Protein AF-A0A537ZUP2-F1 (afdb_monomer)

Foldseek 3Di:
DDDDDPDDDDDQDDFDVVLLVQLCVLVVDDSVLSVVCRSLPQRDNVSSVCVVVVVDDFDLPQFPLSVVVVVVLVVCQVVLAEEEEEFEPDPLRVVLRVVVQVVSVVVRHNYDYHYDDCVPQNTAQDLVNLVVCLVVRHAEYEYFQHDQAPQVSLVSNVVSNHAYEYEHLDDHDPDGHPHHYNYCPPGRNPDSPDHSDDDDDDDDDDDDDDDDDDDPDQDDDPPPPDGDPDDDDDPDDDDDDDDDDDDDDDDDDDDDDDDDDDDDDDDDDDDDDDDDDDDDDDDD

Secondary structure (DSSP, 8-state):
-PPPPP-PPP------HHHHHHHHHHTT--HHHHHHHHHTT--SHHHHHHHHTT-----GGGSTTHHHHHHHHHHHHHHTPPEEEEE-SSHHHHHHHHHHHHHHHHTT--EEEE---TTTT-SS--HHHHHHHHHTT-SEEEEES--TT-HHHHHHHHHTT-EEEEE--SPP-SS--SS-EE-TTSSS-S-TT--SS------------------------TTT----------S---------PPPPPPP---------------------------------

Nearest PDB structures (foldseek):
  5f56-assembly1_A  TM=8.304E-01  e=3.781E-15  Deinococcus radiodurans
  6lrd-assembly1_A  TM=8.181E-01  e=4.578E-15  Deinococcus radiodurans
  5f54-assembly1_A  TM=8.108E-01  e=9.846E-15  Deinococcus radiodurans
  1ir6-assembly1_A  TM=9.376E-01  e=4.249E-13  Thermus thermophilus
  2zxp-assembly1_A  TM=8.504E-01  e=8.666E-15  Thermus thermophilus HB8

Radius of gyration: 26.74 Å; Cα contacts (8 Å, |Δi|>4): 341; chains: 1; bounding box: 74×79×60 Å

pLDDT: mean 73.81, std 29.51, range [25.03, 98.75]

Mean predicted aligned error: 15.93 Å

Sequence (284 aa):
MTASAAKRSFSLEPFSYAEARTLMRALELPEPIAVTLVRRGYRTVDEARAFLEASERHDPFAFDSMREITATIEGAIASGDAITVHGDYDCDGVSATAILVRALRELGAECDWFIPGRLEDGYGLTREGVARLAARGTRLLITVDCGITCPQEVASARAAGMDVIVTDHHEPGPELPDCPLLHPRLGAYPFAELCSWEPKPRSRTSTSSRSRLSPTSFRCEARTGRWFARGLRSPGAAGARASAPCARPPRCHSGGSTRAIWPSGWGRASTPPVGSTERTRVWS

Structure (mmCIF, N/CA/C/O backbone):
data_AF-A0A537ZUP2-F1
#
_entry.id   AF-A0A537ZUP2-F1
#
loop_
_atom_site.group_PDB
_atom_site.id
_atom_site.type_symbol
_atom_site.label_atom_id
_atom_site.label_alt_id
_atom_site.label_comp_id
_atom_site.label_asym_id
_atom_site.label_entity_id
_atom_site.label_seq_id
_atom_site.pdbx_PDB_ins_code
_atom_site.Cartn_x
_atom_site.Cartn_y
_atom_site.Cartn_z
_atom_site.occupancy
_atom_site.B_iso_or_equiv
_atom_site.auth_seq_id
_atom_site.auth_comp_id
_atom_site.auth_asym_id
_atom_site.auth_atom_id
_atom_site.pdbx_PDB_model_num
ATOM 1 N N . MET A 1 1 ? 32.915 35.520 0.672 1.00 49.12 1 MET A N 1
ATOM 2 C CA . MET A 1 1 ? 33.256 34.243 0.011 1.00 49.12 1 MET A CA 1
ATOM 3 C C . MET A 1 1 ? 32.061 33.835 -0.831 1.00 49.12 1 MET A C 1
ATOM 5 O O . MET A 1 1 ? 31.019 33.526 -0.273 1.00 49.12 1 MET A O 1
ATOM 9 N N . THR A 1 2 ? 32.152 33.967 -2.151 1.00 53.38 2 THR A N 1
ATOM 10 C CA . THR A 1 2 ? 31.072 33.611 -3.079 1.00 53.38 2 THR A CA 1
ATOM 11 C C . THR A 1 2 ? 31.094 32.104 -3.316 1.00 53.38 2 THR A C 1
ATOM 13 O O . THR A 1 2 ? 32.104 31.554 -3.751 1.00 53.38 2 THR A O 1
ATOM 16 N N . ALA A 1 3 ? 29.994 31.422 -2.995 1.00 55.91 3 ALA A N 1
ATOM 17 C CA . ALA A 1 3 ? 29.822 30.015 -3.329 1.00 55.91 3 ALA A CA 1
ATOM 18 C C . ALA A 1 3 ? 29.867 29.858 -4.858 1.00 55.91 3 ALA A C 1
ATOM 20 O O . ALA A 1 3 ? 29.061 30.453 -5.574 1.00 55.91 3 ALA A O 1
ATOM 21 N N . SER A 1 4 ? 30.838 29.092 -5.358 1.00 67.56 4 SER A N 1
ATOM 22 C CA . SER A 1 4 ? 30.914 28.714 -6.770 1.00 67.56 4 SER A CA 1
ATOM 23 C C . SER A 1 4 ? 29.667 27.902 -7.121 1.00 67.56 4 SER A C 1
ATOM 25 O O . SER A 1 4 ? 29.401 26.875 -6.496 1.00 67.56 4 SER A O 1
ATOM 27 N N . ALA A 1 5 ? 28.873 28.378 -8.082 1.00 69.31 5 ALA A N 1
ATOM 28 C CA . ALA A 1 5 ? 27.693 27.662 -8.546 1.00 69.31 5 ALA A CA 1
ATOM 29 C C . ALA A 1 5 ? 28.119 26.287 -9.085 1.00 69.31 5 ALA A C 1
ATOM 31 O O . ALA A 1 5 ? 28.949 26.203 -9.992 1.00 69.31 5 ALA A O 1
ATOM 32 N N . ALA A 1 6 ? 27.566 25.210 -8.519 1.00 71.75 6 ALA A N 1
ATOM 33 C CA . ALA A 1 6 ? 27.862 23.851 -8.953 1.00 71.75 6 ALA A CA 1
ATOM 34 C C . ALA A 1 6 ? 27.647 23.728 -10.471 1.00 71.75 6 ALA A C 1
ATOM 36 O O . ALA A 1 6 ? 26.555 23.980 -10.991 1.00 71.75 6 ALA A O 1
ATOM 37 N N . LYS A 1 7 ? 28.714 23.376 -11.193 1.00 79.00 7 LYS A N 1
ATOM 38 C CA . LYS A 1 7 ? 28.696 23.237 -12.649 1.00 79.00 7 LYS A CA 1
ATOM 39 C C . LYS A 1 7 ? 27.780 22.063 -12.992 1.00 79.00 7 LYS A C 1
ATOM 41 O O . LYS A 1 7 ? 28.102 20.921 -12.679 1.00 79.00 7 LYS A O 1
ATOM 46 N N . ARG A 1 8 ? 26.627 22.338 -13.607 1.00 81.62 8 A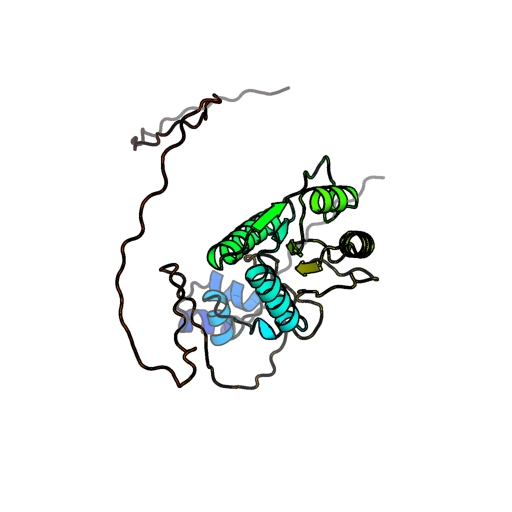RG A N 1
ATOM 47 C CA . ARG A 1 8 ? 25.723 21.285 -14.090 1.00 81.62 8 ARG A CA 1
ATOM 48 C C . ARG A 1 8 ? 26.467 20.471 -15.149 1.00 81.62 8 ARG A C 1
ATOM 50 O O . ARG A 1 8 ? 26.853 21.020 -16.179 1.00 81.62 8 ARG A O 1
ATOM 57 N N . SER A 1 9 ? 26.704 19.194 -14.878 1.00 84.94 9 SER A N 1
ATOM 58 C CA . SER A 1 9 ? 27.254 18.249 -15.845 1.00 84.94 9 SER A CA 1
ATOM 59 C C . SER A 1 9 ? 26.115 17.476 -16.503 1.00 84.94 9 SER A C 1
ATOM 61 O O . SER A 1 9 ? 25.151 17.081 -15.850 1.00 84.94 9 SER A O 1
ATOM 63 N N . PHE A 1 10 ? 26.220 17.279 -17.814 1.00 87.69 10 PHE A N 1
ATOM 64 C CA . PHE A 1 10 ? 25.347 16.379 -18.555 1.00 87.69 10 PHE A CA 1
ATOM 65 C C . PHE A 1 10 ? 26.119 15.087 -18.793 1.00 87.69 10 PHE A C 1
ATOM 67 O O . PHE A 1 10 ? 27.184 15.111 -19.408 1.00 87.69 10 PHE A O 1
ATOM 74 N N . SER A 1 11 ? 25.596 13.972 -18.294 1.00 87.00 11 SER A N 1
ATOM 75 C CA . SER A 1 11 ? 26.118 12.638 -18.569 1.00 87.00 11 SER A CA 1
ATOM 76 C C . SER A 1 11 ? 25.055 11.806 -19.275 1.00 87.00 11 SER A C 1
ATOM 78 O O . SER A 1 11 ? 23.855 11.943 -19.035 1.00 87.00 11 SER A O 1
ATOM 80 N N . LEU A 1 12 ? 25.513 10.954 -20.184 1.00 84.50 12 LEU A N 1
ATOM 81 C CA . LEU A 1 12 ? 24.684 9.997 -20.894 1.00 84.50 12 LEU A CA 1
ATOM 82 C C . LEU A 1 12 ? 25.343 8.633 -20.759 1.00 84.50 12 LEU A C 1
ATOM 84 O O . LEU A 1 12 ? 26.468 8.452 -21.216 1.00 84.50 12 LEU A O 1
ATOM 88 N N . GLU A 1 13 ? 24.624 7.676 -20.180 1.00 84.12 13 GLU A N 1
ATOM 89 C CA . GLU A 1 13 ? 25.098 6.294 -20.104 1.00 84.12 13 GLU A CA 1
ATOM 90 C C . GLU A 1 13 ? 25.332 5.739 -21.520 1.00 84.12 13 GLU A C 1
ATOM 92 O O . GLU A 1 13 ? 24.460 5.904 -22.388 1.00 84.12 13 GLU A O 1
ATOM 97 N N . PRO A 1 14 ? 26.489 5.123 -21.808 1.00 90.12 14 PRO A N 1
ATOM 98 C CA . PRO A 1 14 ? 26.707 4.428 -23.069 1.00 90.12 14 PRO A CA 1
ATOM 99 C C . PRO A 1 14 ? 25.676 3.310 -23.275 1.00 90.12 14 PRO A C 1
ATOM 101 O O . PRO A 1 14 ? 25.192 2.703 -22.322 1.00 90.12 14 PRO A O 1
ATOM 104 N N . PHE A 1 15 ? 25.337 3.019 -24.530 1.00 92.44 15 PHE A N 1
ATOM 105 C CA . PHE A 1 15 ? 24.395 1.955 -24.879 1.00 92.44 15 PHE A CA 1
ATOM 106 C C . PHE A 1 15 ? 24.798 1.289 -26.198 1.00 92.44 15 PHE A C 1
ATOM 108 O O . PHE A 1 15 ? 25.486 1.899 -27.019 1.00 92.44 15 PHE A O 1
ATOM 115 N N . SER A 1 16 ? 24.354 0.051 -26.426 1.00 95.00 16 SER A N 1
ATOM 116 C CA . SER A 1 16 ? 24.560 -0.627 -27.705 1.00 95.00 16 SER A CA 1
ATOM 117 C C . SER A 1 16 ? 23.475 -0.230 -28.701 1.00 95.00 16 SER A C 1
ATOM 119 O O . SER A 1 16 ? 22.288 -0.501 -28.508 1.00 95.00 16 SER A O 1
ATOM 121 N N . TYR A 1 17 ? 23.877 0.367 -29.822 1.00 95.94 17 TYR A N 1
ATOM 122 C CA . TYR A 1 17 ? 22.933 0.660 -30.901 1.00 95.94 17 TYR A CA 1
ATOM 123 C C . TYR A 1 17 ? 22.379 -0.619 -31.554 1.00 95.94 17 TYR A C 1
ATOM 125 O O . TYR A 1 17 ? 21.262 -0.616 -32.064 1.00 95.94 17 TYR A O 1
ATOM 133 N N . ALA A 1 18 ? 23.115 -1.737 -31.497 1.00 97.44 18 ALA A N 1
ATOM 134 C CA . ALA A 1 18 ? 22.634 -3.027 -31.991 1.00 97.44 18 ALA A CA 1
ATOM 135 C C . ALA A 1 18 ? 21.459 -3.567 -31.152 1.00 97.44 18 ALA A C 1
ATOM 137 O O . ALA A 1 18 ? 20.485 -4.075 -31.714 1.00 97.44 18 ALA A O 1
ATOM 138 N N . GLU A 1 19 ? 21.507 -3.394 -29.826 1.00 97.31 19 GLU A N 1
ATOM 139 C CA . GLU A 1 19 ? 20.387 -3.715 -28.927 1.00 97.31 19 GLU A CA 1
ATOM 140 C C . GLU A 1 19 ? 19.173 -2.840 -29.270 1.00 97.31 19 GLU A C 1
ATOM 142 O O . GLU A 1 19 ? 18.087 -3.358 -29.527 1.00 97.31 19 GLU A O 1
ATOM 147 N N . ALA A 1 20 ? 19.368 -1.522 -29.409 1.00 97.44 20 ALA A N 1
ATOM 148 C CA . ALA A 1 20 ? 18.287 -0.595 -29.757 1.00 97.44 20 ALA A CA 1
ATOM 149 C C . ALA A 1 20 ? 17.642 -0.944 -31.110 1.00 97.44 20 ALA A C 1
ATOM 151 O O . ALA A 1 20 ? 16.420 -1.023 -31.219 1.00 97.44 20 ALA A O 1
ATOM 152 N N . ARG A 1 21 ? 18.452 -1.249 -32.131 1.00 98.19 21 ARG A N 1
ATOM 153 C CA . ARG A 1 21 ? 17.990 -1.703 -33.453 1.00 98.19 21 ARG A CA 1
ATOM 154 C C . ARG A 1 21 ? 17.177 -2.994 -33.396 1.00 98.19 21 ARG A C 1
ATOM 156 O O . ARG A 1 21 ? 16.250 -3.151 -34.192 1.00 98.19 21 ARG A O 1
ATOM 163 N N . THR A 1 22 ? 17.524 -3.903 -32.487 1.00 98.25 22 THR A N 1
ATOM 164 C CA . THR A 1 22 ? 16.770 -5.143 -32.260 1.00 98.25 22 THR A CA 1
ATOM 165 C C . THR A 1 22 ? 15.386 -4.824 -31.703 1.00 98.25 22 THR A C 1
ATOM 167 O O . THR A 1 22 ? 14.391 -5.288 -32.260 1.00 98.25 22 THR A O 1
ATOM 170 N N . LEU A 1 23 ? 15.304 -3.954 -30.689 1.00 98.31 23 LEU A N 1
ATOM 171 C CA . LEU A 1 23 ? 14.024 -3.517 -30.120 1.00 98.31 23 LEU A CA 1
ATOM 172 C C . LEU A 1 23 ? 13.156 -2.769 -31.141 1.00 98.31 23 LEU A C 1
ATOM 174 O O . LEU A 1 23 ? 11.974 -3.074 -31.260 1.00 98.31 23 LEU A O 1
ATOM 178 N N . MET A 1 24 ? 13.734 -1.842 -31.916 1.00 98.25 24 MET A N 1
ATOM 179 C CA . MET A 1 24 ? 13.010 -1.085 -32.951 1.00 98.25 24 MET A CA 1
ATOM 180 C C . MET A 1 24 ? 12.286 -2.006 -33.933 1.00 98.25 24 MET A C 1
ATOM 182 O O . MET A 1 24 ? 11.126 -1.775 -34.252 1.00 98.25 24 MET A O 1
ATOM 186 N N . ARG A 1 25 ? 12.969 -3.052 -34.417 1.00 97.81 25 ARG A N 1
ATOM 187 C CA . ARG A 1 25 ? 12.401 -3.984 -35.400 1.00 97.81 25 ARG A CA 1
ATOM 188 C C . ARG A 1 25 ? 11.389 -4.938 -34.779 1.00 97.81 25 ARG A C 1
ATOM 190 O O . ARG A 1 25 ? 10.349 -5.167 -35.375 1.00 97.81 25 ARG A O 1
ATOM 197 N N . ALA A 1 26 ? 11.702 -5.506 -33.616 1.00 98.00 26 ALA A N 1
ATOM 198 C CA . ALA A 1 26 ? 10.869 -6.537 -33.000 1.00 98.00 26 ALA A CA 1
ATOM 199 C C . ALA A 1 26 ? 9.597 -5.983 -32.337 1.00 98.00 26 ALA A C 1
ATOM 201 O O . ALA A 1 26 ? 8.607 -6.704 -32.219 1.00 98.00 26 ALA A O 1
ATOM 202 N N . LEU A 1 27 ? 9.637 -4.731 -31.874 1.00 97.44 27 LEU A N 1
ATOM 203 C CA . LEU A 1 27 ? 8.540 -4.066 -31.163 1.00 97.44 27 LEU A CA 1
ATOM 204 C C . LEU A 1 27 ? 7.937 -2.893 -31.954 1.00 97.44 27 LEU A C 1
ATOM 206 O O . LEU A 1 27 ? 7.096 -2.181 -31.417 1.00 97.44 27 LEU A O 1
ATOM 210 N N . GLU A 1 28 ? 8.383 -2.675 -33.197 1.00 97.94 28 GLU A N 1
ATOM 211 C CA . GLU A 1 28 ? 7.933 -1.582 -34.079 1.00 97.94 28 GLU A CA 1
ATOM 212 C C . GLU A 1 28 ? 8.036 -0.190 -33.421 1.00 97.94 28 GLU A C 1
ATOM 214 O O . GLU A 1 28 ? 7.193 0.690 -33.597 1.00 97.94 28 GLU A O 1
ATOM 219 N N . LEU A 1 29 ? 9.098 0.016 -32.634 1.00 97.31 29 LEU A N 1
ATOM 220 C CA . LEU A 1 29 ? 9.301 1.235 -31.853 1.00 97.31 29 LEU A CA 1
ATOM 221 C C . LEU A 1 29 ? 10.100 2.290 -32.631 1.00 97.31 29 LEU A C 1
ATOM 223 O O . LEU A 1 29 ? 11.109 1.958 -33.263 1.00 97.31 29 LEU A O 1
ATOM 227 N N . PRO A 1 30 ? 9.751 3.584 -32.497 1.00 98.12 30 PRO A N 1
ATOM 228 C CA . PRO A 1 30 ? 10.620 4.673 -32.927 1.00 98.12 30 PRO A CA 1
ATOM 229 C C . PRO A 1 30 ? 11.986 4.617 -32.229 1.00 98.12 30 PRO A C 1
ATOM 231 O O . PRO A 1 30 ? 12.075 4.293 -31.040 1.00 98.12 30 PRO A O 1
ATOM 234 N N . GLU A 1 31 ? 13.048 5.006 -32.941 1.00 97.25 31 GLU A N 1
ATOM 235 C CA . GLU A 1 31 ? 14.428 4.979 -32.429 1.00 97.25 31 GLU A CA 1
ATOM 236 C C . GLU A 1 31 ? 14.596 5.635 -31.043 1.00 97.25 31 GLU A C 1
ATOM 238 O O . GLU A 1 31 ? 15.196 4.999 -30.172 1.00 97.25 31 GLU A O 1
ATOM 243 N N . PRO A 1 32 ? 14.027 6.829 -30.755 1.00 96.94 32 PRO A N 1
ATOM 244 C CA . PRO A 1 32 ? 14.198 7.454 -29.442 1.00 96.94 32 PRO A CA 1
ATOM 245 C C . PRO A 1 32 ? 13.655 6.605 -28.284 1.00 96.94 32 PRO A C 1
ATOM 247 O O . PRO A 1 32 ? 14.224 6.609 -27.190 1.00 96.94 32 PRO A O 1
ATOM 250 N N . ILE A 1 33 ? 12.575 5.851 -28.519 1.00 97.06 33 ILE A N 1
ATOM 251 C CA . ILE A 1 33 ? 11.967 4.970 -27.515 1.00 97.06 33 ILE A CA 1
ATOM 252 C C . ILE A 1 33 ? 12.858 3.753 -27.272 1.00 97.06 33 ILE A C 1
ATOM 254 O O . ILE A 1 33 ? 13.185 3.463 -26.123 1.00 97.06 33 ILE A O 1
ATOM 258 N N . ALA A 1 34 ? 13.326 3.092 -28.333 1.00 97.50 34 ALA A N 1
ATOM 259 C CA . ALA A 1 34 ? 14.221 1.943 -28.211 1.00 97.50 34 ALA A CA 1
ATOM 260 C C . ALA A 1 34 ? 15.548 2.308 -27.524 1.00 97.50 34 ALA A C 1
ATOM 262 O O . ALA A 1 34 ? 15.982 1.610 -26.609 1.00 97.50 34 ALA A O 1
ATOM 263 N N . VAL A 1 35 ? 16.160 3.439 -27.896 1.00 96.69 35 VAL A N 1
ATOM 264 C CA . VAL A 1 35 ? 17.375 3.951 -27.238 1.00 96.69 35 VAL A CA 1
ATOM 265 C C . VAL A 1 35 ? 17.125 4.229 -25.753 1.00 96.69 35 VAL A C 1
ATOM 267 O O . VAL A 1 35 ? 17.958 3.888 -24.912 1.00 96.69 35 VAL A O 1
ATOM 270 N N . THR A 1 36 ? 15.975 4.818 -25.413 1.00 95.56 36 THR A N 1
ATOM 271 C CA . THR A 1 36 ? 15.606 5.092 -24.016 1.00 95.56 36 THR A CA 1
ATOM 272 C C . THR A 1 36 ? 15.436 3.798 -23.220 1.00 95.56 36 THR A C 1
ATOM 274 O O . THR A 1 36 ? 15.920 3.722 -22.095 1.00 95.56 36 THR A O 1
ATOM 277 N N . LEU A 1 37 ? 14.809 2.767 -23.790 1.00 95.62 37 LEU A N 1
ATOM 278 C CA . LEU A 1 37 ? 14.618 1.473 -23.125 1.00 95.62 37 LEU A CA 1
ATOM 279 C C . LEU A 1 37 ? 15.951 0.776 -22.827 1.00 95.62 37 LEU A C 1
ATOM 281 O O . LEU A 1 37 ? 16.188 0.405 -21.677 1.00 95.62 37 LEU A O 1
ATOM 285 N N . VAL A 1 38 ? 16.860 0.706 -23.806 1.00 96.25 38 VAL A N 1
ATOM 286 C CA . VAL A 1 38 ? 18.198 0.116 -23.609 1.00 96.25 38 VAL A CA 1
ATOM 287 C C . VAL A 1 38 ? 18.980 0.875 -22.537 1.00 96.25 38 VAL A C 1
ATOM 289 O O . VAL A 1 38 ? 19.572 0.264 -21.648 1.00 96.25 38 VAL A O 1
ATOM 292 N N . ARG A 1 39 ? 18.937 2.215 -22.560 1.00 94.81 39 ARG A N 1
ATOM 293 C CA . ARG A 1 39 ? 19.581 3.064 -21.540 1.00 94.81 39 ARG A CA 1
ATOM 294 C C . ARG A 1 39 ? 18.997 2.868 -20.140 1.00 94.81 39 ARG A C 1
ATOM 296 O O . ARG A 1 39 ? 19.706 3.074 -19.162 1.00 94.81 39 ARG A O 1
ATOM 303 N N . ARG A 1 40 ? 17.725 2.475 -20.033 1.00 92.38 40 ARG A N 1
ATOM 304 C CA . ARG A 1 40 ? 17.061 2.147 -18.760 1.00 92.38 40 ARG A CA 1
ATOM 305 C C . ARG A 1 40 ? 17.289 0.700 -18.314 1.00 92.38 40 ARG A C 1
ATOM 307 O O . ARG A 1 40 ? 16.832 0.336 -17.237 1.00 92.38 40 ARG A O 1
ATOM 314 N N . GLY A 1 41 ? 18.018 -0.095 -19.101 1.00 93.06 41 GLY A N 1
ATOM 315 C CA . GLY A 1 41 ? 18.391 -1.471 -18.775 1.00 93.06 41 GLY A CA 1
ATOM 316 C C . GLY A 1 41 ? 17.521 -2.549 -19.423 1.00 93.06 41 GLY A C 1
ATOM 317 O O . GLY A 1 41 ? 17.838 -3.721 -19.261 1.00 93.06 41 GLY A O 1
ATOM 318 N N . TYR A 1 42 ? 16.488 -2.186 -20.191 1.00 95.12 42 TYR A N 1
ATOM 319 C CA . TYR A 1 42 ? 15.661 -3.138 -20.941 1.00 95.12 42 TYR A CA 1
ATOM 320 C C . TYR A 1 42 ? 16.361 -3.475 -22.259 1.00 95.12 42 TYR A C 1
ATOM 322 O O . TYR A 1 42 ? 16.177 -2.785 -23.265 1.00 95.12 42 TYR A O 1
ATOM 330 N N . ARG A 1 43 ? 17.245 -4.477 -22.235 1.00 94.69 43 ARG A N 1
ATOM 331 C CA . ARG A 1 43 ? 18.163 -4.773 -23.352 1.00 94.69 43 ARG A CA 1
ATOM 332 C C . ARG A 1 43 ? 17.647 -5.865 -24.279 1.00 94.69 43 ARG A C 1
ATOM 334 O O . ARG A 1 43 ? 18.117 -5.977 -25.409 1.00 94.69 43 ARG A O 1
ATOM 341 N N . THR A 1 44 ? 16.668 -6.643 -23.831 1.00 96.38 44 THR A N 1
ATOM 342 C CA . THR A 1 44 ? 16.042 -7.705 -24.625 1.00 96.38 44 THR A CA 1
ATOM 343 C C . THR A 1 44 ? 14.616 -7.347 -25.042 1.00 96.38 44 THR A C 1
ATOM 345 O O . THR A 1 44 ? 13.952 -6.514 -24.424 1.00 96.38 44 THR A O 1
ATOM 348 N N . VAL A 1 45 ? 14.132 -7.994 -26.109 1.00 97.00 45 VAL A N 1
ATOM 349 C CA . VAL A 1 45 ? 12.757 -7.818 -26.610 1.00 97.00 45 VAL A CA 1
ATOM 350 C C . VAL A 1 45 ? 11.734 -8.183 -25.534 1.00 97.00 45 VAL A C 1
ATOM 352 O O . VAL A 1 45 ? 10.763 -7.453 -25.361 1.00 97.00 45 VAL A O 1
ATOM 355 N N . ASP A 1 46 ? 11.973 -9.267 -24.793 1.00 95.44 46 ASP A N 1
ATOM 356 C CA . ASP A 1 46 ? 11.061 -9.752 -23.755 1.00 95.44 46 ASP A CA 1
ATOM 357 C C . ASP A 1 46 ? 10.988 -8.792 -22.561 1.00 95.44 46 ASP A C 1
ATOM 359 O O . ASP A 1 46 ? 9.892 -8.463 -22.113 1.00 95.44 46 ASP A O 1
ATOM 363 N N . GLU A 1 47 ? 12.130 -8.290 -22.078 1.00 94.25 47 GLU A N 1
ATOM 364 C CA . GLU A 1 47 ? 12.175 -7.298 -20.992 1.00 94.25 47 GLU A CA 1
ATOM 365 C C . GLU A 1 47 ? 11.477 -5.993 -21.390 1.00 94.25 47 GLU A C 1
ATOM 367 O O . GLU A 1 47 ? 10.662 -5.461 -20.637 1.00 94.25 47 GLU A O 1
ATOM 372 N N . ALA A 1 48 ? 11.777 -5.480 -22.587 1.00 95.56 48 ALA A N 1
ATOM 373 C CA . ALA A 1 48 ? 11.182 -4.248 -23.091 1.00 95.56 48 ALA A CA 1
ATOM 374 C C . ALA A 1 48 ? 9.671 -4.395 -23.312 1.00 95.56 48 ALA A C 1
ATOM 376 O O . ALA A 1 48 ? 8.910 -3.495 -22.955 1.00 95.56 48 ALA A O 1
ATOM 377 N N . ARG A 1 49 ? 9.226 -5.532 -23.859 1.00 95.81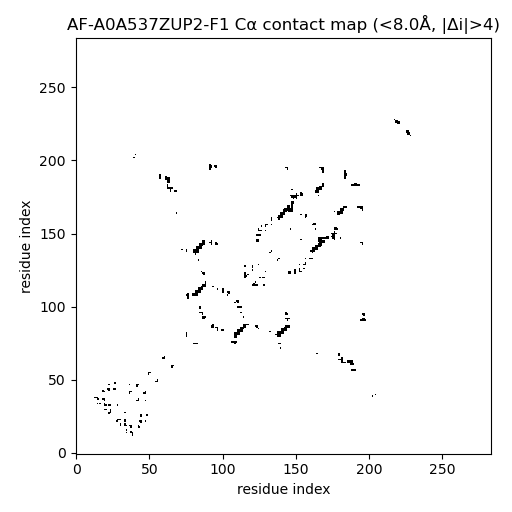 49 ARG A N 1
ATOM 378 C CA . ARG A 1 49 ? 7.804 -5.840 -24.035 1.00 95.81 49 ARG A CA 1
ATOM 379 C C . ARG A 1 49 ? 7.083 -5.898 -22.693 1.00 95.81 49 ARG A C 1
ATOM 381 O O . ARG A 1 49 ? 6.083 -5.210 -22.531 1.00 95.81 49 ARG A O 1
ATOM 388 N N . ALA A 1 50 ? 7.613 -6.657 -21.735 1.00 92.06 50 ALA A N 1
ATOM 389 C CA . ALA A 1 50 ? 7.002 -6.807 -20.417 1.00 92.06 50 ALA A CA 1
ATOM 390 C C . ALA A 1 50 ? 6.854 -5.461 -19.689 1.00 92.06 50 ALA A C 1
ATOM 392 O O . ALA A 1 50 ? 5.817 -5.198 -19.081 1.00 92.06 50 ALA A O 1
ATOM 393 N N . PHE A 1 51 ? 7.861 -4.586 -19.803 1.00 93.19 51 PHE A N 1
ATOM 394 C CA . PHE A 1 51 ? 7.807 -3.232 -19.253 1.00 93.19 51 PHE A CA 1
ATOM 395 C C . PHE A 1 51 ? 6.740 -2.362 -19.928 1.00 93.19 51 PHE A C 1
ATOM 397 O O . PHE A 1 51 ? 5.943 -1.725 -19.243 1.00 93.19 51 PHE A O 1
ATOM 404 N N . LEU A 1 52 ? 6.706 -2.332 -21.264 1.00 94.06 52 LEU A N 1
ATOM 405 C CA . LEU A 1 52 ? 5.744 -1.518 -22.017 1.00 94.06 52 LEU A CA 1
ATOM 406 C C . LEU A 1 52 ? 4.297 -1.977 -21.810 1.00 94.06 52 LEU A C 1
ATOM 408 O O . LEU A 1 52 ? 3.390 -1.150 -21.773 1.00 94.06 52 LEU A O 1
ATOM 412 N N . GLU A 1 53 ? 4.085 -3.284 -21.676 1.00 93.69 53 GLU A N 1
ATOM 413 C CA . GLU A 1 53 ? 2.772 -3.881 -21.424 1.00 93.69 53 GLU A CA 1
ATOM 414 C C . GLU A 1 53 ? 2.367 -3.823 -19.941 1.00 93.69 53 GLU A C 1
ATOM 416 O O . GLU A 1 53 ? 1.232 -4.175 -19.621 1.00 93.69 53 GLU A O 1
ATOM 421 N N . ALA A 1 54 ? 3.270 -3.392 -19.046 1.00 89.56 54 ALA A N 1
ATOM 422 C CA . ALA A 1 54 ? 3.103 -3.457 -17.592 1.00 89.56 54 ALA A CA 1
ATOM 423 C C . ALA A 1 54 ? 2.585 -4.839 -17.143 1.00 89.56 54 ALA A C 1
ATOM 425 O O . ALA A 1 54 ? 1.637 -4.965 -16.369 1.00 89.56 54 ALA A O 1
ATOM 426 N N . SER A 1 55 ? 3.166 -5.903 -17.707 1.00 85.94 55 SER A N 1
ATOM 427 C CA . SER A 1 55 ? 2.650 -7.267 -17.555 1.00 85.94 55 SER A CA 1
ATOM 428 C C . SER A 1 55 ? 3.160 -7.982 -16.302 1.00 85.94 55 SER A C 1
ATOM 430 O O . SER A 1 55 ? 2.813 -9.145 -16.084 1.00 85.94 55 SER A O 1
ATOM 432 N N . GLU A 1 56 ? 4.030 -7.336 -15.527 1.00 84.38 56 GLU A N 1
ATOM 433 C CA . GLU A 1 56 ? 4.577 -7.878 -14.289 1.00 84.38 56 GLU A CA 1
ATOM 434 C C . GLU A 1 56 ? 3.461 -8.103 -13.265 1.00 84.38 56 GLU A C 1
ATOM 436 O O . GLU A 1 56 ? 2.546 -7.297 -13.107 1.00 84.38 56 GLU A O 1
ATOM 441 N N . ARG A 1 57 ? 3.489 -9.273 -12.628 1.00 85.62 57 ARG A N 1
ATOM 442 C CA . ARG A 1 57 ? 2.503 -9.687 -11.635 1.00 85.62 57 ARG A CA 1
ATOM 443 C C . ARG A 1 57 ? 3.210 -10.479 -10.563 1.00 85.62 57 ARG A C 1
ATOM 445 O O . ARG A 1 57 ? 4.003 -11.372 -10.869 1.00 85.62 57 ARG A O 1
ATOM 452 N N . HIS A 1 58 ? 2.846 -10.202 -9.327 1.00 89.31 58 HIS A N 1
ATOM 453 C CA . HIS A 1 58 ? 3.341 -10.922 -8.170 1.00 89.31 58 HIS A CA 1
ATOM 454 C C . HIS A 1 58 ? 2.175 -11.586 -7.458 1.00 89.31 58 HIS A C 1
ATOM 456 O O . HIS A 1 58 ? 1.043 -11.102 -7.515 1.00 89.31 58 HIS A O 1
ATOM 462 N N . ASP A 1 59 ? 2.447 -12.727 -6.837 1.00 91.12 59 ASP A N 1
ATOM 463 C CA . ASP A 1 59 ? 1.473 -13.376 -5.973 1.00 91.12 59 ASP A CA 1
ATOM 464 C C . ASP A 1 59 ? 1.278 -12.507 -4.719 1.00 91.12 59 ASP A C 1
ATOM 466 O O . ASP A 1 59 ? 2.256 -12.278 -4.004 1.00 91.12 59 ASP A O 1
ATOM 470 N N . PRO A 1 60 ? 0.059 -12.022 -4.414 1.00 90.06 60 PRO A N 1
ATOM 471 C CA . PRO A 1 60 ? -0.195 -11.291 -3.175 1.00 90.06 60 PRO A CA 1
ATOM 472 C C . PRO A 1 60 ? 0.134 -12.118 -1.924 1.00 90.06 60 PRO A C 1
ATOM 474 O O . PRO A 1 60 ? 0.468 -11.560 -0.887 1.00 90.06 60 PRO A O 1
ATOM 477 N N . PHE A 1 61 ? 0.101 -13.452 -2.002 1.00 93.25 61 PHE A N 1
ATOM 478 C CA . PHE A 1 61 ? 0.490 -14.321 -0.888 1.00 93.25 61 PHE A CA 1
ATOM 479 C C . PHE A 1 61 ? 2.008 -14.483 -0.724 1.00 93.25 61 PHE A C 1
ATOM 481 O O . PHE A 1 61 ? 2.437 -15.225 0.156 1.00 93.25 61 PHE A O 1
ATOM 488 N N . ALA A 1 62 ? 2.818 -13.791 -1.534 1.00 93.19 62 ALA A N 1
ATOM 489 C CA . ALA A 1 62 ? 4.257 -13.675 -1.307 1.00 93.19 62 ALA A CA 1
ATOM 490 C C . ALA A 1 62 ? 4.609 -12.701 -0.166 1.00 93.19 62 ALA A C 1
ATOM 492 O O . ALA A 1 62 ? 5.761 -12.669 0.255 1.00 93.19 62 ALA A O 1
ATOM 493 N N . PHE A 1 63 ? 3.648 -11.915 0.335 1.00 93.19 63 PHE A N 1
ATOM 494 C CA . PHE A 1 63 ? 3.805 -11.190 1.595 1.00 93.19 63 PHE A CA 1
ATOM 495 C C . PHE A 1 63 ? 3.618 -12.138 2.785 1.00 93.19 63 PHE A C 1
ATOM 497 O O . PHE A 1 63 ? 2.606 -12.840 2.860 1.00 93.19 63 PHE A O 1
ATOM 504 N N . ASP A 1 64 ? 4.544 -12.089 3.743 1.00 89.69 64 ASP A N 1
ATOM 505 C CA . ASP A 1 64 ? 4.591 -13.006 4.891 1.00 89.69 64 ASP A CA 1
ATOM 506 C C . ASP A 1 64 ? 3.273 -13.019 5.690 1.00 89.69 64 ASP A C 1
ATOM 508 O O . ASP A 1 64 ? 2.722 -14.085 5.976 1.00 89.69 64 ASP A O 1
ATOM 512 N N . SER A 1 65 ? 2.710 -11.839 5.971 1.00 94.75 65 SER A N 1
ATOM 513 C CA . SER A 1 65 ? 1.497 -11.690 6.792 1.00 94.75 65 SER A CA 1
ATOM 514 C C . SER A 1 65 ? 0.185 -11.782 6.003 1.00 94.75 65 SER A C 1
ATOM 516 O O . SER A 1 65 ? -0.883 -11.643 6.596 1.00 94.75 65 SER A O 1
ATOM 518 N N . MET A 1 66 ? 0.208 -11.999 4.678 1.00 95.56 66 MET A N 1
ATOM 519 C CA . MET A 1 66 ? -1.008 -11.881 3.851 1.00 95.56 66 MET A CA 1
ATOM 520 C C . MET A 1 66 ? -2.130 -12.807 4.327 1.00 95.56 66 MET A C 1
ATOM 522 O O . MET A 1 66 ? -3.284 -12.397 4.399 1.00 95.56 66 MET A O 1
ATOM 526 N N . ARG A 1 67 ? -1.797 -14.056 4.682 1.00 95.94 67 ARG A N 1
ATOM 527 C CA . ARG A 1 67 ? -2.795 -15.043 5.131 1.00 95.94 67 ARG A CA 1
ATOM 528 C C . ARG A 1 67 ? -3.449 -14.638 6.448 1.00 95.94 67 ARG A C 1
ATOM 530 O O . ARG A 1 67 ? -4.667 -14.739 6.573 1.00 95.94 67 ARG A O 1
ATOM 537 N N . GLU A 1 68 ? -2.645 -14.178 7.401 1.00 97.31 68 GLU A N 1
ATOM 538 C CA . GLU A 1 68 ? -3.120 -13.693 8.697 1.00 97.31 68 GLU A CA 1
ATOM 539 C C . GLU A 1 68 ? -4.023 -12.469 8.517 1.00 97.31 68 GLU A C 1
ATOM 541 O O . GLU A 1 68 ? -5.153 -12.470 8.993 1.00 97.31 68 GLU A O 1
ATOM 546 N N . ILE A 1 69 ? -3.583 -11.488 7.724 1.00 97.81 69 ILE A N 1
ATOM 547 C CA . ILE A 1 69 ? -4.349 -10.278 7.394 1.00 97.81 69 ILE A CA 1
ATOM 548 C C . ILE A 1 69 ? -5.707 -10.626 6.781 1.00 97.81 69 ILE A C 1
ATOM 550 O O . ILE A 1 69 ? -6.732 -10.107 7.225 1.00 97.81 69 ILE A O 1
ATOM 554 N N . THR A 1 70 ? -5.739 -11.525 5.791 1.00 97.44 70 THR A N 1
ATOM 555 C CA . THR A 1 70 ? -7.004 -11.937 5.165 1.00 97.44 70 THR A CA 1
ATOM 556 C C . THR A 1 70 ? -7.947 -12.600 6.165 1.00 97.44 70 THR A C 1
ATOM 558 O O . THR A 1 70 ? -9.130 -12.274 6.172 1.00 97.44 70 THR A O 1
ATOM 561 N N . ALA A 1 71 ? -7.432 -13.456 7.053 1.00 97.88 71 ALA A N 1
ATOM 562 C CA . ALA A 1 71 ? -8.245 -14.122 8.066 1.00 97.88 71 ALA A CA 1
ATOM 563 C C . ALA A 1 71 ? -8.810 -13.130 9.099 1.00 97.88 71 ALA A C 1
ATOM 565 O O . ALA A 1 71 ? -9.980 -13.231 9.465 1.00 97.88 71 ALA A O 1
ATOM 566 N N . THR A 1 72 ? -8.016 -12.143 9.527 1.00 98.31 72 THR A N 1
ATOM 567 C CA . THR A 1 72 ? -8.461 -11.081 10.445 1.00 98.31 72 THR A CA 1
ATOM 568 C C . THR A 1 72 ? -9.575 -10.238 9.828 1.00 98.31 72 THR A C 1
ATOM 570 O O . THR A 1 72 ? -10.595 -9.991 10.471 1.00 98.31 72 THR A O 1
ATOM 573 N N . ILE A 1 73 ? -9.429 -9.843 8.559 1.00 98.31 73 ILE A N 1
ATOM 574 C CA . ILE A 1 73 ? -10.455 -9.072 7.844 1.00 98.31 73 ILE A CA 1
ATOM 575 C C . ILE A 1 73 ? -11.738 -9.897 7.676 1.00 98.31 73 ILE A C 1
ATOM 577 O O . ILE A 1 73 ? -12.826 -9.398 7.956 1.00 98.31 73 ILE A O 1
ATOM 581 N N . GLU A 1 74 ? -11.632 -11.160 7.255 1.00 98.06 74 GLU A N 1
ATOM 582 C CA . GLU A 1 74 ? -12.788 -12.056 7.119 1.00 98.06 74 GLU A CA 1
ATOM 583 C C . GLU A 1 74 ? -13.521 -12.251 8.456 1.00 98.06 74 GLU A C 1
ATOM 585 O O . GLU A 1 74 ? -14.753 -12.215 8.494 1.00 98.06 74 GLU A O 1
ATOM 590 N N . GLY A 1 75 ? -12.776 -12.396 9.556 1.00 98.25 75 GLY A N 1
ATOM 591 C CA . GLY A 1 75 ? -13.326 -12.499 10.908 1.00 98.25 75 GLY A CA 1
ATOM 592 C C . GLY A 1 75 ? -14.080 -11.242 11.351 1.00 98.25 75 GLY A C 1
ATOM 593 O O . GLY A 1 75 ? -15.197 -11.355 11.866 1.00 98.25 75 GLY A O 1
ATOM 594 N N . ALA A 1 76 ? -13.520 -10.056 11.098 1.00 98.19 76 ALA A N 1
ATOM 595 C CA . ALA A 1 76 ? -14.168 -8.780 11.407 1.00 98.19 76 ALA A CA 1
ATOM 596 C C . ALA A 1 76 ? -15.466 -8.592 10.602 1.00 98.19 76 ALA A C 1
ATOM 598 O O . ALA A 1 76 ? -16.499 -8.219 11.161 1.00 98.19 76 ALA A O 1
ATOM 599 N N . ILE A 1 77 ? -15.451 -8.938 9.307 1.00 98.25 77 ILE A N 1
ATOM 600 C CA . ILE A 1 77 ? -16.646 -8.900 8.450 1.00 98.25 77 ILE A CA 1
ATOM 601 C C . ILE A 1 77 ? -17.721 -9.856 8.976 1.00 98.25 77 ILE A C 1
ATOM 603 O O . ILE A 1 77 ? -18.880 -9.467 9.111 1.00 98.25 77 ILE A O 1
ATOM 607 N N . ALA A 1 78 ? -17.352 -11.098 9.300 1.00 98.12 78 ALA A N 1
ATOM 608 C CA . ALA A 1 78 ? -18.293 -12.098 9.799 1.00 98.12 78 ALA A CA 1
ATOM 609 C C . ALA A 1 78 ? -18.918 -11.711 11.152 1.00 98.12 78 ALA A C 1
ATOM 611 O O . ALA A 1 78 ? -20.072 -12.053 11.413 1.00 98.12 78 ALA A O 1
ATOM 612 N N . SER A 1 79 ? -18.169 -10.993 11.991 1.00 97.62 79 SER A N 1
ATOM 613 C CA . SER A 1 79 ? -18.608 -10.555 13.323 1.00 97.62 79 SER A CA 1
ATOM 614 C C . SER A 1 79 ? -19.399 -9.242 13.301 1.00 97.62 79 SER A C 1
ATOM 616 O O . SER A 1 79 ? -20.016 -8.888 14.304 1.00 97.62 79 SER A O 1
ATOM 618 N N . GLY A 1 80 ? -19.425 -8.535 12.164 1.00 97.38 80 GLY A N 1
ATOM 619 C CA . GLY A 1 80 ? -20.036 -7.208 12.054 1.00 97.38 80 GLY A CA 1
ATOM 620 C C . GLY A 1 80 ? -19.251 -6.125 12.798 1.00 97.38 80 GLY A C 1
ATOM 621 O O . GLY A 1 80 ? -19.834 -5.127 13.222 1.00 97.38 80 GLY A O 1
ATOM 622 N N . ASP A 1 81 ? -17.949 -6.335 12.991 1.00 98.06 81 ASP A N 1
ATOM 623 C CA . ASP A 1 81 ? -17.080 -5.384 13.671 1.00 98.06 81 ASP A CA 1
ATOM 624 C C . ASP A 1 81 ? -16.857 -4.133 12.813 1.00 98.06 81 ASP A C 1
ATOM 626 O O . ASP A 1 81 ? -16.693 -4.211 11.594 1.00 98.06 81 ASP A O 1
ATOM 630 N N . ALA A 1 82 ? -16.818 -2.966 13.461 1.00 98.25 82 ALA A N 1
ATOM 631 C CA . ALA A 1 82 ? -16.535 -1.707 12.784 1.00 98.25 82 ALA A CA 1
ATOM 632 C C . ALA A 1 82 ? -15.064 -1.659 12.337 1.00 98.25 82 ALA A C 1
ATOM 634 O O . ALA A 1 82 ? -14.149 -1.701 13.169 1.00 98.25 82 ALA A O 1
ATOM 635 N N . ILE A 1 83 ? -14.844 -1.545 11.026 1.00 98.75 83 ILE A N 1
ATOM 636 C CA . ILE A 1 83 ? -13.517 -1.448 10.413 1.00 98.75 83 ILE A CA 1
ATOM 637 C C . ILE A 1 83 ? -13.245 0.003 10.014 1.00 98.75 83 ILE A C 1
ATOM 639 O O . ILE A 1 83 ? -14.012 0.586 9.249 1.00 98.75 83 ILE A O 1
ATOM 643 N N . THR A 1 84 ? -12.115 0.567 10.431 1.00 98.75 84 THR A N 1
ATOM 644 C CA . THR A 1 84 ? -11.679 1.889 9.959 1.00 98.75 84 THR A CA 1
ATOM 645 C C . THR A 1 84 ? -10.396 1.773 9.159 1.00 98.75 84 THR A C 1
ATOM 647 O O . THR A 1 84 ? -9.395 1.242 9.642 1.00 98.75 84 THR A O 1
ATOM 650 N N . VAL A 1 85 ? -10.413 2.317 7.940 1.00 98.62 85 VAL A N 1
ATOM 651 C CA . VAL A 1 85 ? -9.200 2.489 7.133 1.00 98.62 85 VAL A CA 1
ATOM 652 C C . VAL A 1 85 ? -8.586 3.856 7.425 1.00 98.62 85 VAL A C 1
ATOM 654 O O . VAL A 1 85 ? -9.205 4.885 7.149 1.00 98.62 85 VAL A O 1
ATOM 657 N N . HIS A 1 86 ? -7.378 3.872 7.983 1.00 97.75 86 HIS A N 1
ATOM 658 C CA . HIS A 1 86 ? -6.615 5.086 8.279 1.00 97.75 86 HIS A CA 1
ATOM 659 C C . HIS A 1 86 ? -5.558 5.312 7.198 1.00 97.75 86 HIS A C 1
ATOM 661 O O . HIS A 1 86 ? -4.585 4.566 7.131 1.00 97.75 86 HIS A O 1
ATOM 667 N N . GLY A 1 87 ? -5.753 6.313 6.346 1.00 96.06 87 GLY A N 1
ATOM 668 C CA . GLY A 1 87 ? -4.837 6.621 5.247 1.00 96.06 87 GLY A CA 1
ATOM 669 C C . GLY A 1 87 ? -4.031 7.888 5.443 1.00 96.06 87 GLY A C 1
ATOM 670 O O . GLY A 1 87 ? -4.399 8.736 6.254 1.00 96.06 87 GLY A O 1
ATOM 671 N N . ASP A 1 88 ? -2.974 8.046 4.649 1.00 92.88 88 ASP A N 1
ATOM 672 C CA . ASP A 1 88 ? -2.282 9.329 4.522 1.00 92.88 88 ASP A CA 1
ATOM 673 C C . ASP A 1 88 ? -3.064 10.341 3.658 1.00 92.88 88 ASP A C 1
ATOM 675 O O . ASP A 1 88 ? -3.985 9.999 2.909 1.00 92.88 88 ASP A O 1
ATOM 679 N N . TYR A 1 89 ? -2.718 11.622 3.794 1.00 91.06 89 TYR A N 1
ATOM 680 C CA . TYR A 1 89 ? -3.388 12.738 3.124 1.00 91.06 89 TYR A CA 1
ATOM 681 C C . TYR A 1 89 ? -2.949 12.958 1.671 1.00 91.06 89 TYR A C 1
ATOM 683 O O . TYR A 1 89 ? -3.523 13.816 0.989 1.00 91.06 89 TYR A O 1
ATOM 691 N N . ASP A 1 90 ? -1.900 12.281 1.204 1.00 91.75 90 ASP A N 1
ATOM 692 C CA . ASP A 1 90 ? -1.388 12.468 -0.146 1.00 91.75 90 ASP A CA 1
ATOM 693 C C . ASP A 1 90 ? -2.151 11.632 -1.198 1.00 91.75 90 ASP A C 1
ATOM 695 O O . ASP A 1 90 ? -3.187 11.021 -0.933 1.00 91.75 90 ASP A O 1
ATOM 699 N N . CYS A 1 91 ? -1.701 11.680 -2.453 1.00 93.62 91 CYS A N 1
ATOM 700 C CA . CYS A 1 91 ? -2.390 10.981 -3.537 1.00 93.62 91 CYS A CA 1
ATOM 701 C C . CYS A 1 91 ? -2.363 9.452 -3.378 1.00 93.62 91 CYS A C 1
ATOM 703 O O . CYS A 1 91 ? -3.308 8.797 -3.825 1.00 93.62 91 CYS A O 1
ATOM 705 N N . ASP A 1 92 ? -1.296 8.899 -2.805 1.00 93.00 92 ASP A N 1
ATOM 706 C CA . ASP A 1 92 ? -1.131 7.468 -2.569 1.00 93.00 92 ASP A CA 1
ATOM 707 C C . ASP A 1 92 ? -2.087 7.031 -1.447 1.00 93.00 92 ASP A C 1
ATOM 709 O O . ASP A 1 92 ? -3.039 6.281 -1.700 1.00 93.00 92 ASP A O 1
ATOM 713 N N . GLY A 1 93 ? -1.969 7.644 -0.265 1.00 94.44 93 GLY A N 1
ATOM 714 C CA . GLY A 1 93 ? -2.818 7.361 0.895 1.00 94.44 93 GLY A CA 1
ATOM 715 C C . GLY A 1 93 ? -4.320 7.532 0.647 1.00 94.44 93 GLY A C 1
ATOM 716 O O . GLY A 1 93 ? -5.116 6.644 0.984 1.00 94.44 93 GLY A O 1
ATOM 717 N N . VAL A 1 94 ? -4.741 8.615 -0.016 1.00 95.69 94 VAL A N 1
ATOM 718 C CA . VAL A 1 94 ? -6.164 8.854 -0.328 1.00 95.69 94 VAL A CA 1
ATOM 719 C C . VAL A 1 94 ? -6.703 7.810 -1.310 1.00 95.69 94 VAL A C 1
ATOM 721 O O . VAL A 1 94 ? -7.830 7.324 -1.152 1.00 95.69 94 VAL A O 1
ATOM 724 N N . SER A 1 95 ? -5.916 7.442 -2.323 1.00 97.00 95 SER A N 1
ATOM 725 C CA . SER A 1 95 ? -6.340 6.471 -3.338 1.00 97.00 95 SER A CA 1
ATOM 726 C C . SER A 1 95 ? -6.397 5.053 -2.772 1.00 97.00 95 SER A C 1
ATOM 728 O O . SER A 1 95 ? -7.394 4.354 -2.988 1.00 97.00 95 SER A O 1
ATOM 730 N N . ALA A 1 96 ? -5.386 4.654 -1.993 1.00 96.62 96 ALA A N 1
ATOM 731 C CA . ALA A 1 96 ? -5.349 3.381 -1.280 1.00 96.62 96 ALA A CA 1
ATOM 732 C C . ALA A 1 96 ? -6.546 3.249 -0.327 1.00 96.62 96 ALA A C 1
ATOM 734 O O . ALA A 1 96 ? -7.270 2.249 -0.369 1.00 96.62 96 ALA A O 1
ATOM 735 N N . THR A 1 97 ? -6.834 4.305 0.444 1.00 98.12 97 THR A N 1
ATOM 736 C CA . THR A 1 97 ? -8.002 4.367 1.337 1.00 98.12 97 THR A CA 1
ATOM 737 C C . THR A 1 97 ? -9.293 4.149 0.564 1.00 98.12 97 THR A C 1
ATOM 739 O O . THR A 1 97 ? -10.100 3.290 0.917 1.00 98.12 97 THR A O 1
ATOM 742 N N . ALA A 1 98 ? -9.496 4.894 -0.526 1.00 98.12 98 ALA A N 1
ATOM 743 C CA . ALA A 1 98 ? -10.713 4.796 -1.320 1.00 98.12 98 ALA A CA 1
ATOM 744 C C . ALA A 1 98 ? -10.912 3.393 -1.913 1.00 98.12 98 ALA A C 1
ATOM 746 O O . ALA A 1 98 ? -12.040 2.897 -1.950 1.00 98.12 98 ALA A O 1
ATOM 747 N N . ILE A 1 99 ? -9.840 2.744 -2.373 1.00 97.94 99 ILE A N 1
ATOM 748 C CA . ILE A 1 99 ? -9.900 1.384 -2.919 1.00 97.94 99 ILE A CA 1
ATOM 749 C C . ILE A 1 99 ? -10.239 0.376 -1.831 1.00 97.94 99 ILE A C 1
ATOM 751 O O . ILE A 1 99 ? -11.172 -0.408 -2.017 1.00 97.94 99 ILE A O 1
ATOM 755 N N . LEU A 1 100 ? -9.531 0.412 -0.702 1.00 98.25 100 LEU A N 1
ATOM 756 C CA . LEU A 1 100 ? -9.722 -0.562 0.365 1.00 98.25 100 LEU A CA 1
ATOM 757 C C . LEU A 1 100 ? -11.113 -0.437 0.993 1.00 98.25 100 LEU A C 1
ATOM 759 O O . LEU A 1 100 ? -11.821 -1.433 1.111 1.00 98.25 100 LEU A O 1
ATOM 763 N N . VAL A 1 101 ? -11.562 0.785 1.292 1.00 98.62 101 VAL A N 1
ATOM 764 C CA . VAL A 1 101 ? -12.914 1.042 1.817 1.00 98.62 101 VAL A CA 1
ATOM 765 C C . VAL A 1 101 ? -13.981 0.521 0.858 1.00 98.62 101 VAL A C 1
ATOM 767 O O . VAL A 1 101 ? -14.958 -0.096 1.284 1.00 98.62 101 VAL A O 1
ATOM 770 N N . ARG A 1 102 ? -13.820 0.754 -0.451 1.00 98.44 102 ARG A N 1
ATOM 771 C CA . ARG A 1 102 ? -14.766 0.246 -1.452 1.00 98.44 102 ARG A CA 1
ATOM 772 C C . ARG A 1 102 ? -14.776 -1.277 -1.497 1.00 98.44 102 ARG A C 1
ATOM 774 O O . ARG A 1 102 ? -15.859 -1.850 -1.488 1.00 98.44 102 ARG A O 1
ATOM 781 N N . ALA A 1 103 ? -13.607 -1.913 -1.509 1.00 98.19 103 ALA A N 1
ATOM 782 C CA . ALA A 1 103 ? -13.495 -3.367 -1.529 1.00 98.19 103 ALA A CA 1
ATOM 783 C C . ALA A 1 103 ? -14.129 -4.001 -0.280 1.00 98.19 103 ALA A C 1
ATOM 785 O O . ALA A 1 103 ? -14.947 -4.907 -0.405 1.00 98.19 103 ALA A O 1
ATOM 786 N N . LEU A 1 104 ? -13.829 -3.481 0.913 1.00 98.44 104 LEU A N 1
ATOM 787 C CA . LEU A 1 104 ? -14.394 -3.972 2.173 1.00 98.44 104 LEU A CA 1
ATOM 788 C C . LEU A 1 104 ? -15.921 -3.831 2.206 1.00 98.44 104 LEU A C 1
ATOM 790 O O . LEU A 1 104 ? -16.624 -4.778 2.554 1.00 98.44 104 LEU A O 1
ATOM 794 N N . ARG A 1 105 ? -16.460 -2.686 1.773 1.00 98.38 105 ARG A N 1
ATOM 795 C CA . ARG A 1 105 ? -17.916 -2.479 1.687 1.00 98.38 105 ARG A CA 1
ATOM 796 C C . ARG A 1 105 ? -18.581 -3.388 0.654 1.00 98.38 105 ARG A C 1
ATOM 798 O O . ARG A 1 105 ? -19.673 -3.887 0.906 1.00 98.38 105 ARG A O 1
ATOM 805 N N . GLU A 1 106 ? -17.941 -3.631 -0.490 1.00 98.31 106 GLU A N 1
ATOM 806 C CA . GLU A 1 106 ? -18.424 -4.598 -1.491 1.00 98.31 106 GLU A CA 1
ATOM 807 C C . GLU A 1 106 ? -18.460 -6.035 -0.938 1.00 98.31 106 GLU A C 1
ATOM 809 O O . GLU A 1 106 ? -19.312 -6.823 -1.350 1.00 98.31 106 GLU A O 1
ATOM 814 N N . LEU A 1 107 ? -17.594 -6.355 0.029 1.00 97.62 107 LEU A N 1
ATOM 815 C CA . LEU A 1 107 ? -17.580 -7.624 0.764 1.00 97.62 107 LEU A CA 1
ATOM 816 C C . LEU A 1 107 ? -18.566 -7.670 1.948 1.00 97.62 107 LEU A C 1
ATOM 818 O O . LEU A 1 107 ? -18.689 -8.712 2.587 1.00 97.62 107 LEU A O 1
ATOM 822 N N . GLY A 1 108 ? -19.298 -6.584 2.219 1.00 97.69 108 GLY A N 1
ATOM 823 C CA . GLY A 1 108 ? -20.306 -6.512 3.282 1.00 97.69 108 GLY A CA 1
ATOM 824 C C . GLY A 1 108 ? -19.796 -5.998 4.631 1.00 97.69 108 GLY A C 1
ATOM 825 O O . GLY A 1 108 ? -20.505 -6.140 5.622 1.00 97.69 108 GLY A O 1
ATOM 826 N N . ALA A 1 109 ? -18.599 -5.407 4.686 1.00 98.19 109 ALA A N 1
ATOM 827 C CA . ALA A 1 109 ? -18.060 -4.827 5.913 1.00 98.19 109 ALA A CA 1
ATOM 828 C C . ALA A 1 109 ? -18.774 -3.525 6.325 1.00 98.19 109 ALA A C 1
ATOM 830 O O . ALA A 1 109 ? -18.998 -2.639 5.490 1.00 98.19 109 ALA A O 1
ATOM 831 N N . GLU A 1 110 ? -18.989 -3.349 7.630 1.00 97.38 110 GLU A N 1
ATOM 832 C CA . GLU A 1 110 ? -19.255 -2.046 8.251 1.00 97.38 110 GLU A CA 1
ATOM 833 C C . GLU A 1 110 ? -17.937 -1.264 8.325 1.00 97.38 110 GLU A C 1
ATOM 835 O O . GLU A 1 110 ? -17.168 -1.383 9.278 1.00 97.38 110 GLU A O 1
ATOM 840 N N . CYS A 1 111 ? -17.631 -0.515 7.262 1.00 98.38 111 CYS A N 1
ATOM 841 C CA . CYS A 1 111 ? -16.334 0.138 7.103 1.00 98.38 111 CYS A CA 1
ATOM 842 C C . CYS A 1 111 ? -16.444 1.653 6.894 1.00 98.38 111 CYS A C 1
ATOM 844 O O . CYS A 1 111 ? -17.165 2.116 5.999 1.00 98.38 111 CYS A O 1
ATOM 846 N N . ASP A 1 112 ? -15.689 2.427 7.672 1.00 97.94 112 ASP A N 1
ATOM 847 C CA . ASP A 1 112 ? -15.461 3.860 7.483 1.00 97.94 112 ASP A CA 1
ATOM 848 C C . ASP A 1 112 ? -13.972 4.172 7.230 1.00 97.94 112 ASP A C 1
ATOM 850 O O . ASP A 1 112 ? -13.161 3.284 6.951 1.00 97.94 112 ASP A O 1
ATOM 854 N N . TRP A 1 113 ? -13.624 5.458 7.217 1.00 98.06 113 TRP A N 1
ATOM 855 C CA . TRP A 1 113 ? -12.268 5.912 6.933 1.00 98.06 113 TRP A CA 1
ATOM 856 C C . TRP A 1 113 ? -11.859 7.086 7.816 1.00 98.06 113 TRP A C 1
ATOM 858 O O . TRP A 1 113 ? -12.688 7.840 8.341 1.00 98.06 113 TRP A O 1
ATOM 868 N N . PHE A 1 114 ? -10.550 7.265 7.928 1.00 96.25 114 PHE A N 1
ATOM 869 C CA . PHE A 1 114 ? -9.921 8.399 8.574 1.00 96.25 114 PHE A CA 1
ATOM 870 C C . PHE A 1 114 ? -8.717 8.854 7.747 1.00 96.25 114 PHE A C 1
ATOM 872 O O . PHE A 1 114 ? -7.855 8.052 7.411 1.00 96.25 114 PHE A O 1
ATOM 879 N N . ILE A 1 115 ? -8.670 10.144 7.417 1.00 93.44 115 ILE A N 1
ATOM 880 C CA . ILE A 1 115 ? -7.512 10.787 6.789 1.00 93.44 115 ILE A CA 1
ATOM 881 C C . ILE A 1 115 ? -7.158 11.990 7.676 1.00 93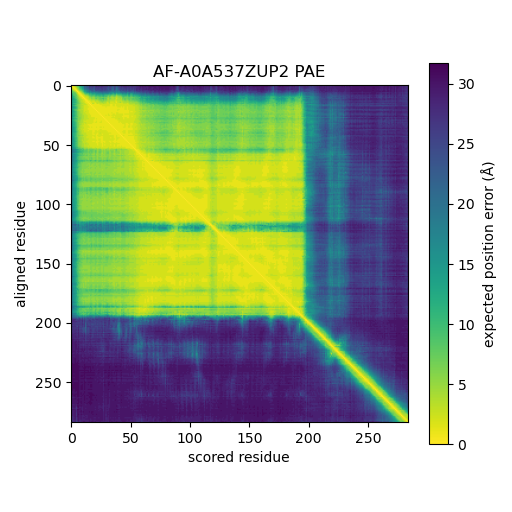.44 115 ILE A C 1
ATOM 883 O O . ILE A 1 115 ? -8.044 12.823 7.907 1.00 93.44 115 ILE A O 1
ATOM 887 N N . PRO A 1 116 ? -5.929 12.074 8.215 1.00 86.81 116 PRO A N 1
ATOM 888 C CA . PRO A 1 116 ? -5.522 13.150 9.109 1.00 86.81 116 PRO A CA 1
ATOM 889 C C . PRO A 1 116 ? -5.385 14.487 8.369 1.00 86.81 116 PRO A C 1
ATOM 891 O O . PRO A 1 116 ? -5.038 14.541 7.186 1.00 86.81 116 PRO A O 1
ATOM 894 N N . GLY A 1 117 ? -5.628 15.590 9.079 1.00 82.06 117 GLY A N 1
ATOM 895 C CA . GLY A 1 117 ? -5.281 16.927 8.604 1.00 82.06 117 GLY A CA 1
ATOM 896 C C . GLY A 1 117 ? -3.773 17.153 8.703 1.00 82.06 117 GLY A C 1
ATOM 897 O O . GLY A 1 117 ? -3.202 17.076 9.786 1.00 82.06 117 GLY A O 1
ATOM 898 N N . ARG A 1 118 ? -3.099 17.452 7.585 1.00 77.81 118 ARG A N 1
ATOM 899 C CA . ARG A 1 118 ? -1.629 17.597 7.555 1.00 77.81 118 ARG A CA 1
ATOM 900 C C . ARG A 1 118 ? -1.094 18.645 8.539 1.00 77.81 118 ARG A C 1
ATOM 902 O O . ARG A 1 118 ? 0.017 18.494 9.043 1.00 77.81 118 ARG A O 1
ATOM 909 N N . LEU A 1 119 ? -1.827 19.741 8.734 1.00 72.88 119 LEU A N 1
ATOM 910 C CA . LEU A 1 119 ? -1.387 20.862 9.569 1.00 72.88 119 LEU A CA 1
ATOM 911 C C . LEU A 1 119 ? -1.771 20.661 11.035 1.00 72.88 119 LEU A C 1
ATOM 913 O O . LEU A 1 119 ? -1.042 21.095 11.921 1.00 72.88 119 LEU A O 1
ATOM 917 N N . GLU A 1 120 ? -2.915 20.027 11.268 1.00 70.44 120 GLU A N 1
ATOM 918 C CA . GLU A 1 120 ? -3.534 19.892 12.580 1.00 70.44 120 GLU A CA 1
ATOM 919 C C . GLU A 1 120 ? -3.103 18.607 13.292 1.00 70.44 120 GLU A C 1
ATOM 921 O O . GLU A 1 120 ? -2.755 18.646 14.468 1.00 70.44 120 GLU A O 1
ATOM 926 N N . ASP A 1 121 ? -3.094 17.485 12.572 1.00 71.50 121 ASP A N 1
ATOM 927 C CA . ASP A 1 121 ? -2.892 16.145 13.128 1.00 71.50 121 ASP A CA 1
ATOM 928 C C . ASP A 1 121 ? -1.457 15.622 12.905 1.00 71.50 121 ASP A C 1
ATOM 930 O O . ASP A 1 121 ? -1.038 14.672 13.563 1.00 71.50 121 ASP A O 1
ATOM 934 N N . GLY A 1 122 ? -0.681 16.233 12.001 1.00 72.25 122 GLY A N 1
ATOM 935 C CA . GLY A 1 122 ? 0.655 15.761 11.621 1.00 72.25 122 GLY A CA 1
ATOM 936 C C . GLY A 1 122 ? 0.628 14.623 10.590 1.00 72.25 122 GLY A C 1
ATOM 937 O O . GLY A 1 122 ? -0.317 14.497 9.816 1.00 72.25 122 GLY A O 1
ATOM 938 N N . TYR A 1 123 ? 1.704 13.830 10.525 1.00 73.75 123 TYR A N 1
ATOM 939 C CA . TYR A 1 123 ? 1.853 12.717 9.576 1.00 73.75 123 TYR A CA 1
ATOM 940 C C . TYR A 1 123 ? 1.708 11.359 10.274 1.00 73.75 123 TYR A C 1
ATOM 942 O O . TYR A 1 123 ? 2.261 11.161 11.357 1.00 73.75 123 TYR A O 1
ATOM 950 N N . GLY A 1 124 ? 1.027 10.417 9.616 1.00 83.75 124 GLY A N 1
ATOM 951 C CA . GLY A 1 124 ? 0.878 9.036 10.073 1.00 83.75 124 GLY A CA 1
ATOM 952 C C . GLY A 1 124 ? -0.185 8.827 11.155 1.00 83.75 124 GLY A C 1
ATOM 953 O O . GLY A 1 124 ? -1.161 9.573 11.260 1.00 83.75 124 GLY A O 1
ATOM 954 N N . LEU A 1 125 ? -0.028 7.754 11.933 1.00 91.25 125 LEU A N 1
ATOM 955 C CA . LEU A 1 125 ? -0.905 7.442 13.060 1.00 91.25 125 LEU A CA 1
ATOM 956 C C . LEU A 1 125 ? -0.408 8.194 14.298 1.00 91.25 125 LEU A C 1
ATOM 958 O O . LEU A 1 125 ? 0.752 8.059 14.675 1.00 91.25 125 LEU A O 1
ATOM 962 N N . THR A 1 126 ? -1.284 8.964 14.942 1.00 92.75 126 THR A N 1
ATOM 963 C CA . THR A 1 126 ? -0.965 9.709 16.169 1.00 92.75 126 THR A CA 1
ATOM 964 C C . THR A 1 126 ? -1.780 9.202 17.349 1.00 92.75 126 THR A C 1
ATOM 966 O O . THR A 1 126 ? -2.864 8.646 17.176 1.00 92.75 126 THR A O 1
ATOM 969 N N . ARG A 1 127 ? -1.304 9.431 18.580 1.00 91.94 127 ARG A N 1
ATOM 970 C CA . ARG A 1 127 ? -2.043 9.050 19.800 1.00 91.94 127 ARG A CA 1
ATOM 971 C C . ARG A 1 127 ? -3.433 9.687 19.878 1.00 91.94 127 ARG A C 1
ATOM 973 O O . ARG A 1 127 ? -4.376 9.044 20.333 1.00 91.94 127 ARG A O 1
ATOM 980 N N . GLU A 1 128 ? -3.571 10.930 19.421 1.00 91.81 128 GLU A N 1
ATOM 981 C CA . GLU A 1 128 ? -4.871 11.602 19.341 1.00 91.81 128 GLU A CA 1
ATOM 982 C C . GLU A 1 128 ? -5.770 10.961 18.277 1.00 91.81 128 GLU A C 1
ATOM 984 O O . GLU A 1 128 ? -6.946 10.704 18.542 1.00 91.81 128 GLU A O 1
ATOM 989 N N . GLY A 1 129 ? -5.212 10.617 17.111 1.00 93.19 129 GLY A N 1
ATOM 990 C CA . GLY A 1 129 ? -5.903 9.829 16.090 1.00 93.19 129 GLY A CA 1
ATOM 991 C C . GLY A 1 129 ? -6.417 8.502 16.648 1.00 93.19 129 GLY A C 1
ATOM 992 O O . GLY A 1 129 ? -7.602 8.203 16.526 1.00 93.19 129 GLY A O 1
ATOM 993 N N . VAL A 1 130 ? -5.570 7.758 17.363 1.00 95.88 130 VAL A N 1
ATOM 994 C CA . VAL A 1 130 ? -5.939 6.505 18.042 1.00 95.88 130 VAL A CA 1
ATOM 995 C C . VAL A 1 130 ? -7.086 6.714 19.033 1.00 95.88 130 VAL A C 1
ATOM 997 O O . VAL A 1 130 ? -8.047 5.947 19.023 1.00 95.88 130 VAL A O 1
ATOM 1000 N N . ALA A 1 131 ? -7.038 7.765 19.856 1.00 95.06 131 ALA A N 1
ATOM 1001 C CA . ALA A 1 131 ? -8.116 8.070 20.796 1.00 95.06 131 ALA A CA 1
ATOM 1002 C C . ALA A 1 131 ? -9.442 8.380 20.077 1.00 95.06 131 ALA A C 1
ATOM 1004 O O . ALA A 1 131 ? -10.503 7.913 20.498 1.00 95.06 131 ALA A O 1
ATOM 1005 N N . ARG A 1 132 ? -9.392 9.122 18.962 1.00 95.12 132 ARG A N 1
ATOM 1006 C CA . ARG A 1 132 ? -10.565 9.414 18.119 1.00 95.12 132 ARG A CA 1
ATOM 1007 C C . ARG A 1 132 ? -11.130 8.141 17.487 1.00 95.12 132 ARG A C 1
ATOM 1009 O O . ARG A 1 132 ? -12.347 7.981 17.459 1.00 95.12 132 ARG A O 1
ATOM 1016 N N . LEU A 1 133 ? -10.272 7.242 17.009 1.00 96.56 133 LEU A N 1
ATOM 1017 C CA . LEU A 1 133 ? -10.662 5.955 16.424 1.00 96.56 133 LEU A CA 1
ATOM 1018 C C . LEU A 1 133 ? -11.310 5.035 17.467 1.00 96.56 133 LEU A C 1
ATOM 1020 O O . LEU A 1 133 ? -12.384 4.487 17.215 1.00 96.56 133 LEU A O 1
ATOM 1024 N N . ALA A 1 134 ? -10.733 4.943 18.666 1.00 96.69 134 ALA A N 1
ATOM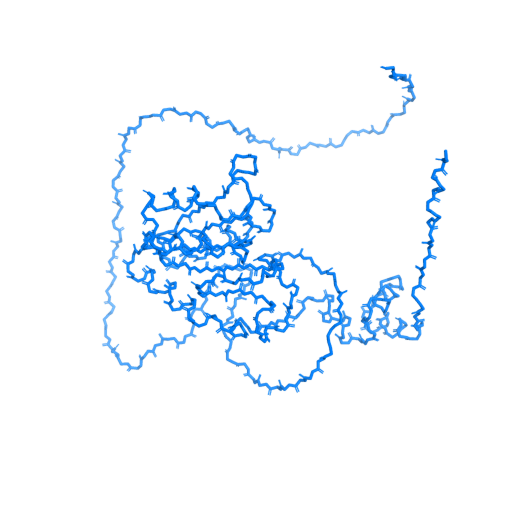 1025 C CA . ALA A 1 134 ? -11.317 4.197 19.779 1.00 96.69 134 ALA A CA 1
ATOM 1026 C C . ALA A 1 134 ? -12.697 4.754 20.172 1.00 96.69 134 ALA A C 1
ATOM 1028 O O . ALA A 1 134 ? -13.656 4.001 20.329 1.00 96.69 134 ALA A O 1
ATOM 1029 N N . ALA A 1 135 ? -12.835 6.083 20.257 1.00 96.56 135 ALA A N 1
ATOM 1030 C CA . ALA A 1 135 ? -14.103 6.741 20.580 1.00 96.56 135 ALA A CA 1
ATOM 1031 C C . ALA A 1 135 ? -15.197 6.525 19.517 1.00 96.56 135 ALA A C 1
ATOM 1033 O O . ALA A 1 135 ? -16.383 6.584 19.838 1.00 96.56 135 ALA A O 1
ATOM 1034 N N . ARG A 1 136 ? -14.816 6.253 18.261 1.00 95.44 136 ARG A N 1
ATOM 1035 C CA . ARG A 1 136 ? -15.743 5.868 17.183 1.00 95.44 136 ARG A CA 1
ATOM 1036 C C . ARG A 1 136 ? -16.226 4.419 17.283 1.00 95.44 136 ARG A C 1
ATOM 1038 O O . ARG A 1 136 ? -17.119 4.041 16.533 1.00 95.44 136 ARG A O 1
ATOM 1045 N N . GLY A 1 137 ? -15.666 3.621 18.193 1.00 97.12 137 GLY A N 1
ATOM 1046 C CA . GLY A 1 137 ? -15.986 2.201 18.319 1.00 97.12 137 GLY A CA 1
ATOM 1047 C C . GLY A 1 137 ? -15.300 1.324 17.273 1.00 97.12 137 GLY A C 1
ATOM 1048 O O . GLY A 1 137 ? -15.765 0.212 17.033 1.00 97.12 137 GLY A O 1
ATOM 1049 N N . THR A 1 138 ? -14.212 1.810 16.662 1.00 98.31 138 THR A N 1
ATOM 1050 C CA . THR A 1 138 ? -13.370 1.015 15.755 1.00 98.31 138 THR A CA 1
ATOM 1051 C C . THR A 1 138 ? -12.947 -0.271 16.459 1.00 98.31 138 THR A C 1
ATOM 1053 O O . THR A 1 138 ? -12.479 -0.222 17.597 1.00 98.31 138 THR A O 1
ATOM 1056 N N . ARG A 1 139 ? -13.112 -1.418 15.797 1.00 98.44 139 ARG A N 1
ATOM 1057 C CA . ARG A 1 139 ? -12.634 -2.721 16.282 1.00 98.44 139 ARG A CA 1
ATOM 1058 C C . ARG A 1 139 ? -11.433 -3.215 15.504 1.00 98.44 139 ARG A C 1
ATOM 1060 O O . ARG A 1 139 ? -10.511 -3.733 16.117 1.00 98.44 139 ARG A O 1
ATOM 1067 N N . LEU A 1 140 ? -11.431 -3.000 14.191 1.00 98.75 140 LEU A N 1
ATOM 1068 C CA . LEU A 1 140 ? -10.292 -3.283 13.329 1.00 98.75 140 LEU A CA 1
ATOM 1069 C C . LEU A 1 140 ? -9.804 -1.986 12.682 1.00 98.75 140 LEU A C 1
ATOM 1071 O O . LEU A 1 140 ? -10.519 -1.361 11.900 1.00 98.75 140 LEU A O 1
ATOM 1075 N N . LEU A 1 141 ? -8.574 -1.597 13.000 1.00 98.69 141 LEU A N 1
ATOM 1076 C CA . LEU A 1 141 ? -7.865 -0.493 12.370 1.00 98.69 141 LEU A CA 1
ATOM 1077 C C . LEU A 1 141 ? -6.944 -1.040 11.279 1.00 98.69 141 LEU A C 1
ATOM 1079 O O . LEU A 1 141 ? -6.048 -1.831 11.564 1.00 98.69 141 LEU A O 1
ATOM 1083 N N . ILE A 1 142 ? -7.125 -0.586 10.042 1.00 98.62 142 ILE A N 1
ATOM 1084 C CA . ILE A 1 142 ? -6.218 -0.907 8.935 1.00 98.62 142 ILE A CA 1
ATOM 1085 C C . ILE A 1 142 ? -5.562 0.385 8.472 1.00 98.62 142 ILE A C 1
ATOM 1087 O O . ILE A 1 142 ? -6.253 1.267 7.962 1.00 98.62 142 ILE A O 1
ATOM 1091 N N . THR A 1 143 ? -4.249 0.523 8.644 1.00 98.19 143 THR A N 1
ATOM 1092 C CA . THR A 1 143 ? -3.532 1.677 8.092 1.00 98.19 143 THR A CA 1
ATOM 1093 C C . THR A 1 143 ? -3.144 1.421 6.641 1.00 98.19 143 THR A C 1
ATOM 1095 O O . THR A 1 143 ? -2.818 0.291 6.271 1.00 98.19 143 THR A O 1
ATOM 1098 N N . VAL A 1 144 ? -3.195 2.462 5.813 1.00 97.62 144 VAL A N 1
ATOM 1099 C CA . VAL A 1 144 ? -2.708 2.462 4.429 1.00 97.62 144 VAL A CA 1
ATOM 1100 C C . VAL A 1 144 ? -1.770 3.645 4.238 1.00 97.62 144 VAL A C 1
ATOM 1102 O O . VAL A 1 144 ? -2.067 4.751 4.690 1.00 97.62 144 VAL A O 1
ATOM 1105 N N . ASP A 1 145 ? -0.636 3.414 3.584 1.00 96.00 145 ASP A N 1
ATOM 1106 C CA . ASP A 1 145 ? 0.368 4.448 3.300 1.00 96.00 145 ASP A CA 1
ATOM 1107 C C . ASP A 1 145 ? 0.970 5.136 4.533 1.00 96.00 145 ASP A C 1
ATOM 1109 O O . ASP A 1 145 ? 1.528 6.229 4.465 1.00 96.00 145 ASP A O 1
ATOM 1113 N N . CYS A 1 146 ? 0.831 4.502 5.695 1.00 95.25 146 CYS A N 1
ATOM 1114 C CA . CYS A 1 146 ? 1.427 4.954 6.937 1.00 95.25 146 CYS A CA 1
ATOM 1115 C C . CYS A 1 146 ? 1.394 3.851 8.000 1.00 95.25 146 CYS A C 1
ATOM 1117 O O . CYS A 1 146 ? 0.704 2.836 7.872 1.00 95.25 146 CYS A O 1
ATOM 1119 N N . GLY A 1 147 ? 2.091 4.098 9.109 1.00 95.50 147 GLY A N 1
ATOM 1120 C CA . GLY A 1 147 ? 2.045 3.272 10.313 1.00 95.50 147 GLY A CA 1
ATOM 1121 C C . GLY A 1 147 ? 3.294 2.427 10.549 1.00 95.50 147 GLY A C 1
ATOM 1122 O O . GLY A 1 147 ? 3.528 2.053 11.698 1.00 95.50 147 GLY A O 1
ATOM 1123 N N . ILE A 1 148 ? 4.150 2.189 9.541 1.00 96.75 148 ILE A N 1
ATOM 1124 C CA . ILE A 1 148 ? 5.354 1.351 9.720 1.00 96.75 148 ILE A CA 1
ATOM 1125 C C . ILE A 1 148 ? 6.354 1.942 10.717 1.00 96.75 148 ILE A C 1
ATOM 1127 O O . ILE A 1 148 ? 7.103 1.214 11.361 1.00 96.75 148 ILE A O 1
ATOM 1131 N N . THR A 1 149 ? 6.347 3.264 10.886 1.00 95.88 149 THR A N 1
ATOM 1132 C CA . THR A 1 149 ? 7.200 3.988 11.837 1.00 95.88 149 THR A CA 1
ATOM 1133 C C . THR A 1 149 ? 6.474 4.373 13.130 1.00 95.88 149 THR A C 1
ATOM 1135 O O . THR A 1 149 ? 6.990 5.198 13.882 1.00 95.88 149 THR A O 1
ATOM 1138 N N . CYS A 1 150 ? 5.282 3.823 13.398 1.00 96.12 150 CYS A N 1
ATOM 1139 C CA . CYS A 1 150 ? 4.416 4.211 14.522 1.00 96.12 150 CYS A CA 1
ATOM 1140 C C . CYS A 1 150 ? 4.188 3.070 15.545 1.00 96.12 150 CYS A C 1
ATOM 1142 O O . CYS A 1 150 ? 3.037 2.787 15.896 1.00 96.12 150 CYS A O 1
ATOM 1144 N N . PRO A 1 151 ? 5.233 2.371 16.043 1.00 97.50 151 PRO A N 1
ATOM 1145 C CA . PRO A 1 151 ? 5.050 1.207 16.917 1.00 97.50 151 PRO A CA 1
ATOM 1146 C C . PRO A 1 151 ? 4.333 1.547 18.232 1.00 97.50 151 PRO A C 1
ATOM 1148 O O . PRO A 1 151 ? 3.514 0.764 18.712 1.00 97.50 151 PRO A O 1
ATOM 1151 N N . GLN A 1 152 ? 4.577 2.734 18.798 1.00 97.31 152 GLN A N 1
ATOM 1152 C CA . GLN A 1 152 ? 3.949 3.160 20.053 1.00 97.31 152 GLN A CA 1
ATOM 1153 C C . GLN A 1 152 ? 2.455 3.450 19.889 1.00 97.31 152 GLN A C 1
ATOM 1155 O O . GLN A 1 152 ? 1.653 3.144 20.776 1.00 97.31 152 GLN A O 1
ATOM 1160 N N . GLU A 1 153 ? 2.062 4.046 18.768 1.00 97.44 153 GLU A N 1
ATOM 1161 C CA . GLU A 1 153 ? 0.670 4.353 18.461 1.00 97.44 153 GLU A CA 1
ATOM 1162 C C . GLU A 1 153 ? -0.107 3.087 18.113 1.00 97.44 153 GLU A C 1
ATOM 1164 O O . GLU A 1 153 ? -1.230 2.926 18.587 1.00 97.44 153 GLU A O 1
ATOM 1169 N N . VAL A 1 154 ? 0.509 2.143 17.396 1.00 98.12 154 VAL A N 1
ATOM 1170 C CA . VAL A 1 154 ? -0.067 0.808 17.177 1.00 98.12 154 VAL A CA 1
ATOM 1171 C C . VAL A 1 154 ? -0.264 0.080 18.507 1.00 98.12 154 VAL A C 1
ATOM 1173 O O . VAL A 1 154 ? -1.360 -0.410 18.775 1.00 98.12 154 VAL A O 1
ATOM 1176 N N . ALA A 1 155 ? 0.739 0.076 19.390 1.00 98.06 155 ALA A N 1
ATOM 1177 C CA . ALA A 1 155 ? 0.599 -0.507 20.725 1.00 98.06 155 ALA A CA 1
ATOM 1178 C C . ALA A 1 155 ? -0.521 0.169 21.537 1.00 98.06 155 ALA A C 1
ATOM 1180 O O . ALA A 1 155 ? -1.293 -0.506 22.217 1.00 98.06 155 ALA A O 1
ATOM 1181 N N . SER A 1 156 ? -0.656 1.495 21.425 1.00 97.81 156 SER A N 1
ATOM 1182 C CA . SER A 1 156 ? -1.734 2.253 22.073 1.00 97.81 156 SER A CA 1
ATOM 1183 C C . SER A 1 156 ? -3.112 1.883 21.515 1.00 97.81 156 SER A C 1
ATOM 1185 O O . SER A 1 156 ? -4.065 1.757 22.281 1.00 97.81 156 SER A O 1
ATOM 1187 N N . ALA A 1 157 ? -3.226 1.668 20.202 1.00 98.06 157 ALA A N 1
ATOM 1188 C CA . ALA A 1 157 ? -4.466 1.233 19.571 1.00 98.06 157 ALA A CA 1
ATOM 1189 C C . ALA A 1 157 ? -4.866 -0.176 20.028 1.00 98.06 157 ALA A C 1
ATOM 1191 O O . ALA A 1 157 ? -6.011 -0.396 20.426 1.00 98.06 157 ALA A O 1
ATOM 1192 N N . ARG A 1 158 ? -3.899 -1.099 20.087 1.00 98.31 158 ARG A N 1
ATOM 1193 C CA . ARG A 1 158 ? -4.113 -2.448 20.629 1.00 98.31 158 ARG A CA 1
ATOM 1194 C C . ARG A 1 158 ? -4.524 -2.420 22.100 1.00 98.31 158 ARG A C 1
ATOM 1196 O O . ARG A 1 158 ? -5.474 -3.096 22.486 1.00 98.31 158 ARG A O 1
ATOM 1203 N N . ALA A 1 159 ? -3.881 -1.583 22.915 1.00 97.81 159 ALA A N 1
ATOM 1204 C CA . ALA A 1 159 ? -4.250 -1.392 24.319 1.00 97.81 159 ALA A CA 1
ATOM 1205 C C . ALA A 1 159 ? -5.662 -0.801 24.498 1.00 97.81 159 ALA A C 1
ATOM 1207 O O . ALA A 1 159 ? -6.309 -1.056 25.513 1.00 97.81 159 ALA A O 1
ATOM 1208 N N . ALA A 1 160 ? -6.161 -0.051 23.511 1.00 97.00 160 ALA A N 1
ATOM 1209 C CA . ALA A 1 160 ? -7.535 0.447 23.467 1.00 97.00 160 ALA A CA 1
ATOM 1210 C C . ALA A 1 160 ? -8.560 -0.604 2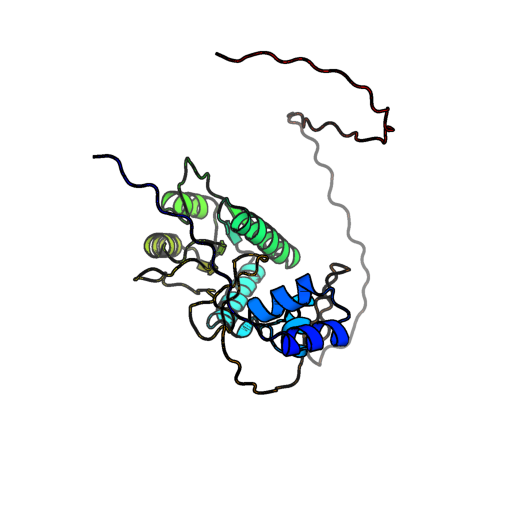2.985 1.00 97.00 160 ALA A C 1
ATOM 1212 O O . ALA A 1 160 ? -9.745 -0.291 22.875 1.00 97.00 160 ALA A O 1
ATOM 1213 N N . GLY A 1 161 ? -8.132 -1.846 22.728 1.00 97.19 161 GLY A N 1
ATOM 1214 C CA . GLY A 1 161 ? -9.002 -2.961 22.348 1.00 97.19 161 GLY A CA 1
ATOM 1215 C C . GLY A 1 161 ? -9.284 -3.075 20.849 1.00 97.19 161 GLY A C 1
ATOM 1216 O O . GLY A 1 161 ? -10.249 -3.746 20.480 1.00 97.19 161 GLY A O 1
ATOM 1217 N N . MET A 1 162 ? -8.478 -2.419 20.006 1.00 98.44 162 MET A N 1
ATOM 1218 C CA . MET A 1 162 ? -8.523 -2.568 18.549 1.00 98.44 162 MET A CA 1
ATOM 1219 C C . MET A 1 162 ? -7.550 -3.651 18.080 1.00 98.44 162 MET A C 1
ATOM 1221 O O . MET A 1 162 ? -6.401 -3.694 18.519 1.00 98.44 162 MET A O 1
ATOM 1225 N N . ASP A 1 163 ? -7.970 -4.458 17.114 1.00 98.44 163 ASP A N 1
ATOM 1226 C CA . ASP A 1 163 ? -7.035 -5.156 16.240 1.00 98.44 163 ASP A CA 1
ATOM 1227 C C . ASP A 1 163 ? -6.448 -4.158 15.239 1.00 98.44 163 ASP A C 1
ATOM 1229 O O . ASP A 1 163 ? -7.123 -3.220 14.805 1.00 98.44 163 ASP A O 1
ATOM 1233 N N . VAL A 1 164 ? -5.174 -4.331 14.890 1.00 98.62 164 VAL A N 1
ATOM 1234 C CA . VAL A 1 164 ? -4.452 -3.397 14.019 1.00 98.62 164 VAL A CA 1
ATOM 1235 C C . VAL A 1 164 ? -3.751 -4.167 12.913 1.00 98.62 164 VAL A C 1
ATOM 1237 O O . VAL A 1 164 ? -3.104 -5.173 13.180 1.00 98.62 164 VAL A O 1
ATOM 1240 N N . ILE A 1 165 ? -3.868 -3.679 11.682 1.00 98.69 165 ILE A N 1
ATOM 1241 C CA . ILE A 1 165 ? -3.111 -4.132 10.515 1.00 98.69 165 ILE A CA 1
ATOM 1242 C C . ILE A 1 165 ? -2.422 -2.907 9.928 1.00 98.69 165 ILE A C 1
ATOM 1244 O O . ILE A 1 165 ? -3.075 -1.888 9.697 1.00 98.69 165 ILE A O 1
ATOM 1248 N N . VAL A 1 166 ? -1.122 -3.007 9.659 1.00 98.19 166 VAL A N 1
ATOM 1249 C CA . VAL A 1 166 ? -0.372 -1.926 9.010 1.00 98.19 166 VAL A CA 1
ATOM 1250 C C . VAL A 1 166 ? -0.055 -2.309 7.574 1.00 98.19 166 VAL A C 1
ATOM 1252 O O . VAL A 1 166 ? 0.584 -3.333 7.335 1.00 98.19 166 VAL A O 1
ATOM 1255 N N . THR A 1 167 ? -0.481 -1.481 6.619 1.00 97.38 167 THR A N 1
ATOM 1256 C CA . THR A 1 167 ? -0.107 -1.606 5.204 1.00 97.38 167 THR A CA 1
ATOM 1257 C C . THR A 1 167 ? 0.635 -0.346 4.762 1.00 97.38 167 THR A C 1
ATOM 1259 O O . THR A 1 167 ? 0.112 0.764 4.859 1.00 97.38 167 THR A O 1
ATOM 1262 N N . ASP A 1 168 ? 1.897 -0.501 4.368 1.00 96.25 168 ASP A N 1
ATOM 1263 C CA . ASP A 1 168 ? 2.809 0.629 4.172 1.00 96.25 168 ASP A CA 1
ATOM 1264 C C . ASP A 1 168 ? 3.990 0.234 3.260 1.00 96.25 168 ASP A C 1
ATOM 1266 O O . ASP A 1 168 ? 4.248 -0.950 3.035 1.00 96.25 168 ASP A O 1
ATOM 1270 N N . HIS A 1 169 ? 4.724 1.221 2.748 1.00 94.69 169 HIS A N 1
ATOM 1271 C CA . HIS A 1 169 ? 5.912 1.064 1.889 1.00 94.69 169 HIS A CA 1
ATOM 1272 C C . HIS A 1 169 ? 7.069 2.010 2.235 1.00 94.69 169 HIS A C 1
ATOM 1274 O O . HIS A 1 169 ? 8.136 1.940 1.611 1.00 94.69 169 HIS A O 1
ATOM 1280 N N . HIS A 1 170 ? 6.876 2.888 3.222 1.00 94.31 170 HIS A N 1
ATOM 1281 C CA . HIS A 1 170 ? 7.912 3.787 3.718 1.00 94.31 170 HIS A CA 1
ATOM 1282 C C . HIS A 1 170 ? 9.120 3.035 4.293 1.00 94.31 170 HIS A C 1
ATOM 1284 O O . HIS A 1 170 ? 9.071 1.846 4.581 1.00 94.31 170 HIS A O 1
ATOM 1290 N N . GLU A 1 171 ? 10.249 3.723 4.469 1.00 94.00 171 GLU A N 1
ATOM 1291 C CA . GLU A 1 171 ? 11.422 3.088 5.076 1.00 94.00 171 GLU A CA 1
ATOM 1292 C C . GLU A 1 171 ? 11.090 2.607 6.503 1.00 94.00 171 GLU A C 1
ATOM 1294 O O . GLU A 1 171 ? 10.718 3.438 7.339 1.00 94.00 171 GLU A O 1
ATOM 1299 N N . PRO A 1 172 ? 11.228 1.301 6.809 1.00 94.62 172 PRO A N 1
ATOM 1300 C CA . PRO A 1 172 ? 10.950 0.810 8.147 1.00 94.62 172 PRO A CA 1
ATOM 1301 C C . PRO A 1 172 ? 11.908 1.411 9.180 1.00 94.62 172 PRO A C 1
ATOM 1303 O O . PRO A 1 172 ? 13.099 1.604 8.926 1.00 94.62 172 PRO A O 1
ATOM 1306 N N . GLY A 1 173 ? 11.380 1.695 10.369 1.00 92.81 173 GLY A N 1
ATOM 1307 C CA . GLY A 1 173 ? 12.179 2.159 11.499 1.00 92.81 173 GLY A CA 1
ATOM 1308 C C . GLY A 1 173 ? 13.025 1.046 12.138 1.00 92.81 173 GLY A C 1
ATOM 1309 O O . GLY A 1 173 ? 12.904 -0.126 11.780 1.00 92.81 173 GLY A O 1
ATOM 1310 N N . PRO A 1 174 ? 13.868 1.390 13.131 1.00 93.44 174 PRO A N 1
ATOM 1311 C CA . PRO A 1 174 ? 14.633 0.402 13.902 1.00 93.44 174 PRO A CA 1
ATOM 1312 C C . PRO A 1 174 ? 13.744 -0.507 14.767 1.00 93.44 174 PRO A C 1
ATOM 1314 O O . PRO A 1 174 ? 14.156 -1.606 15.127 1.00 93.44 174 PRO A O 1
ATOM 1317 N N . GLU A 1 175 ? 12.544 -0.041 15.108 1.00 96.25 175 GLU A N 1
ATOM 1318 C CA . GLU A 1 175 ? 11.511 -0.784 15.822 1.00 96.25 175 GLU A CA 1
ATOM 1319 C C . GLU A 1 175 ? 10.276 -0.860 14.924 1.00 96.25 175 GLU A C 1
ATOM 1321 O O . GLU A 1 175 ? 9.865 0.151 14.347 1.00 96.25 175 GLU A O 1
ATOM 1326 N N . LEU A 1 176 ? 9.710 -2.060 14.793 1.00 97.38 176 LEU A N 1
ATOM 1327 C CA . LEU A 1 176 ? 8.527 -2.310 13.976 1.00 97.38 176 LEU A CA 1
ATOM 1328 C C . LEU A 1 176 ? 7.276 -2.407 14.856 1.00 97.38 176 LEU A C 1
ATOM 1330 O O . LEU A 1 176 ? 7.377 -2.863 15.998 1.00 97.38 176 LEU A O 1
ATOM 1334 N N . PRO A 1 177 ? 6.093 -2.027 14.343 1.00 97.62 177 PRO A N 1
ATOM 1335 C CA . PRO A 1 177 ? 4.849 -2.232 15.062 1.00 97.62 177 PRO A CA 1
ATOM 1336 C C . PRO A 1 177 ? 4.589 -3.720 15.301 1.00 97.62 177 PRO A C 1
ATOM 1338 O O . PRO A 1 177 ? 4.637 -4.522 14.370 1.00 97.62 177 PRO A O 1
ATOM 1341 N N . ASP A 1 178 ? 4.270 -4.079 16.543 1.00 96.88 178 ASP A N 1
ATOM 1342 C CA . ASP A 1 178 ? 3.846 -5.432 16.898 1.00 96.88 178 ASP A CA 1
ATOM 1343 C C . ASP A 1 178 ? 2.393 -5.638 16.453 1.00 96.88 178 ASP A C 1
ATOM 1345 O O . ASP A 1 178 ? 1.454 -5.383 17.208 1.00 96.88 178 ASP A O 1
ATOM 1349 N N . CYS A 1 179 ? 2.203 -5.989 15.182 1.00 97.25 179 CYS A N 1
ATOM 1350 C CA . CYS A 1 179 ? 0.934 -6.351 14.549 1.00 97.25 179 CYS A CA 1
ATOM 1351 C C . CYS A 1 179 ? 1.210 -6.984 13.169 1.00 97.25 179 CYS A C 1
ATOM 1353 O O . CYS A 1 179 ? 2.346 -6.915 12.696 1.00 97.25 179 CYS A O 1
ATOM 1355 N N . PRO A 1 180 ? 0.213 -7.571 12.485 1.00 97.81 180 PRO A N 1
ATOM 1356 C CA . PRO A 1 180 ? 0.383 -8.010 11.103 1.00 97.81 180 PRO A CA 1
ATOM 1357 C C . PRO A 1 180 ? 0.777 -6.847 10.179 1.00 97.81 180 PRO A C 1
ATOM 1359 O O . PRO A 1 180 ? 0.055 -5.852 10.062 1.00 97.81 180 PRO A O 1
ATOM 1362 N N . LEU A 1 181 ? 1.922 -6.992 9.505 1.00 97.12 181 LEU A N 1
ATOM 1363 C CA . LEU A 1 181 ? 2.480 -5.991 8.591 1.00 97.12 181 LEU A CA 1
ATOM 1364 C C . LEU A 1 181 ? 2.371 -6.462 7.139 1.00 97.12 181 LEU A C 1
ATOM 1366 O O . LEU A 1 181 ? 2.822 -7.561 6.801 1.00 97.12 181 LEU A O 1
ATOM 1370 N N . LEU A 1 182 ? 1.841 -5.607 6.269 1.00 96.25 182 LEU A N 1
ATOM 1371 C CA . LEU A 1 182 ? 1.908 -5.743 4.818 1.00 96.25 182 LEU A CA 1
ATOM 1372 C C . LEU A 1 182 ? 2.887 -4.702 4.275 1.00 96.25 182 LEU A C 1
ATOM 1374 O O . LEU A 1 182 ? 2.526 -3.541 4.097 1.00 96.25 182 LEU A O 1
ATOM 1378 N N . HIS A 1 183 ? 4.131 -5.119 4.040 1.00 95.38 183 HIS A N 1
ATOM 1379 C CA . HIS A 1 183 ? 5.197 -4.212 3.630 1.00 95.38 183 HIS A CA 1
ATOM 1380 C C . HIS A 1 183 ? 6.138 -4.872 2.611 1.00 95.38 183 HIS A C 1
ATOM 1382 O O . HIS A 1 183 ? 6.684 -5.937 2.898 1.00 95.38 183 HIS A O 1
ATOM 1388 N N . PRO A 1 184 ? 6.398 -4.267 1.436 1.00 93.50 184 PRO A N 1
ATOM 1389 C CA . PRO A 1 184 ? 7.112 -4.922 0.330 1.00 93.50 184 PRO A CA 1
ATOM 1390 C C . PRO A 1 184 ? 8.594 -5.169 0.604 1.00 93.50 184 PRO A C 1
ATOM 1392 O O . PRO A 1 184 ? 9.218 -5.992 -0.059 1.00 93.50 184 PRO A O 1
ATOM 1395 N N . ARG A 1 185 ? 9.167 -4.458 1.580 1.00 92.94 185 ARG A N 1
ATOM 1396 C CA . ARG A 1 185 ? 10.563 -4.637 2.016 1.00 92.94 185 ARG A CA 1
ATOM 1397 C C . ARG A 1 185 ? 10.726 -5.554 3.225 1.00 92.94 185 ARG A C 1
ATOM 1399 O O . ARG A 1 185 ? 11.855 -5.796 3.639 1.00 92.94 185 ARG A O 1
ATOM 1406 N N . LEU A 1 186 ? 9.621 -6.022 3.808 1.00 89.56 186 LEU A N 1
ATOM 1407 C CA . LEU A 1 186 ? 9.648 -7.006 4.884 1.00 89.56 186 LEU A CA 1
ATOM 1408 C C . LEU A 1 186 ? 9.323 -8.372 4.270 1.00 89.56 186 LEU A C 1
ATOM 1410 O O . LEU A 1 186 ? 8.238 -8.572 3.730 1.00 89.56 186 LEU A O 1
ATOM 1414 N N . GLY A 1 187 ? 10.286 -9.291 4.305 1.00 86.75 187 GLY A N 1
ATOM 1415 C CA . GLY A 1 187 ? 10.112 -10.650 3.791 1.00 86.75 187 GLY A CA 1
ATOM 1416 C C . GLY A 1 187 ? 10.569 -10.844 2.345 1.00 86.75 187 GLY A C 1
ATOM 1417 O O . GLY A 1 187 ? 11.536 -10.232 1.887 1.00 86.75 187 GLY A O 1
ATOM 1418 N N . ALA A 1 188 ? 9.901 -11.762 1.642 1.00 87.88 188 ALA A N 1
ATOM 1419 C CA . ALA A 1 188 ? 10.326 -12.265 0.332 1.00 87.88 188 ALA A CA 1
ATOM 1420 C C . ALA A 1 188 ? 9.538 -11.689 -0.860 1.00 87.88 188 ALA A C 1
ATOM 1422 O O . ALA A 1 188 ? 9.647 -12.212 -1.975 1.00 87.88 188 ALA A O 1
ATOM 1423 N N . TYR A 1 189 ? 8.738 -10.638 -0.650 1.00 91.50 189 TYR A N 1
ATOM 1424 C CA . TYR A 1 189 ? 7.946 -10.052 -1.726 1.00 91.50 189 TYR A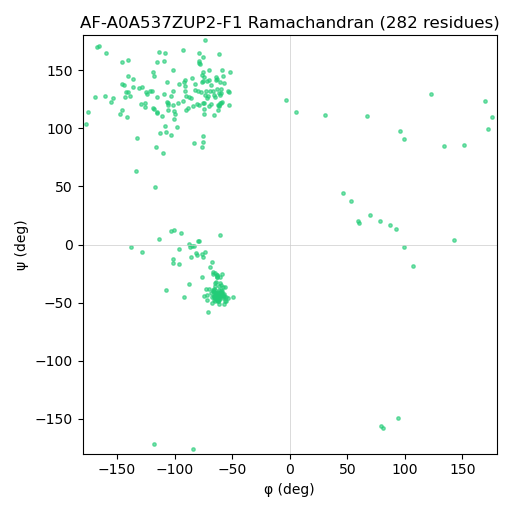 CA 1
ATOM 1425 C C . TYR A 1 189 ? 8.866 -9.543 -2.858 1.00 91.50 189 TYR A C 1
ATOM 1427 O O . TYR A 1 189 ? 9.823 -8.811 -2.603 1.00 91.50 189 TYR A O 1
ATOM 1435 N N . PRO A 1 190 ? 8.617 -9.923 -4.124 1.00 88.44 190 PRO A N 1
ATOM 1436 C CA . PRO A 1 190 ? 9.579 -9.735 -5.215 1.00 88.44 190 PRO A CA 1
ATOM 1437 C C . PRO A 1 190 ? 9.725 -8.286 -5.707 1.00 88.44 190 PRO A C 1
ATOM 1439 O O . PRO A 1 190 ? 10.595 -8.025 -6.537 1.00 88.44 190 PRO A O 1
ATOM 1442 N N . PHE A 1 191 ? 8.907 -7.348 -5.216 1.00 89.06 191 PHE A N 1
ATOM 1443 C CA . PHE A 1 191 ? 8.919 -5.953 -5.655 1.00 89.06 191 PHE A CA 1
ATOM 1444 C C . PHE A 1 191 ? 8.916 -4.974 -4.477 1.00 89.06 191 PHE A C 1
ATOM 1446 O O . PHE A 1 191 ? 7.871 -4.553 -3.989 1.00 89.06 191 PHE A O 1
ATOM 1453 N N . ALA A 1 192 ? 10.122 -4.595 -4.047 1.00 86.75 192 ALA A N 1
ATOM 1454 C CA . ALA A 1 192 ? 10.384 -3.712 -2.906 1.00 86.75 192 ALA A CA 1
ATOM 1455 C C . ALA A 1 192 ? 9.937 -2.246 -3.105 1.00 86.75 192 ALA A C 1
ATOM 1457 O O . ALA A 1 192 ? 9.885 -1.487 -2.136 1.00 86.75 192 ALA A O 1
ATOM 1458 N N . GLU A 1 193 ? 9.660 -1.842 -4.350 1.00 84.38 193 GLU A N 1
ATOM 1459 C CA . GLU A 1 193 ? 9.220 -0.490 -4.731 1.00 84.38 193 GLU A CA 1
ATOM 1460 C C . GLU A 1 193 ? 7.686 -0.370 -4.824 1.00 84.38 193 GLU A C 1
ATOM 1462 O O . GLU A 1 193 ? 7.186 0.626 -5.345 1.00 84.38 193 GLU A O 1
ATOM 1467 N N . LEU A 1 194 ? 6.926 -1.376 -4.367 1.00 84.62 194 LEU A N 1
ATOM 1468 C CA . LEU A 1 194 ? 5.465 -1.313 -4.384 1.00 84.62 194 LEU A CA 1
ATOM 1469 C C . LEU A 1 194 ? 4.974 -0.165 -3.493 1.00 84.62 194 LEU A C 1
ATOM 1471 O O . LEU A 1 194 ? 5.218 -0.189 -2.293 1.00 84.62 194 LEU A O 1
ATOM 1475 N N . CYS A 1 195 ? 4.259 0.797 -4.070 1.00 76.56 195 CYS A N 1
ATOM 1476 C CA . CYS A 1 195 ? 3.537 1.816 -3.308 1.00 76.56 195 CYS A CA 1
ATOM 1477 C C . CYS A 1 195 ? 2.215 1.267 -2.754 1.00 76.56 195 CYS A C 1
ATOM 1479 O O . CYS A 1 195 ? 1.719 0.240 -3.229 1.00 76.56 195 CYS A O 1
ATOM 1481 N N . SER A 1 196 ? 1.614 1.967 -1.790 1.00 60.72 196 SER A N 1
ATOM 1482 C CA . SER A 1 196 ? 0.317 1.581 -1.205 1.00 60.72 196 SER A CA 1
ATOM 1483 C C . SER A 1 196 ? -0.808 1.554 -2.258 1.00 60.72 196 SER A C 1
ATOM 1485 O O . SER A 1 196 ? -1.747 0.757 -2.172 1.00 60.72 196 SER A O 1
ATOM 1487 N N . TRP A 1 197 ? -0.671 2.374 -3.302 1.00 38.28 197 TRP A N 1
ATOM 1488 C CA . TRP A 1 197 ? -1.467 2.447 -4.518 1.00 38.28 197 TRP A CA 1
ATOM 1489 C C . TRP A 1 197 ? -0.564 2.704 -5.745 1.00 38.28 197 TRP A C 1
ATOM 1491 O O . TRP A 1 197 ? 0.275 3.602 -5.762 1.00 38.28 197 TRP A O 1
ATOM 1501 N N . GLU A 1 198 ? -0.729 1.930 -6.823 1.00 37.53 198 GLU A N 1
ATOM 1502 C CA . GLU A 1 198 ? -0.041 2.184 -8.106 1.00 37.53 198 GLU A CA 1
ATOM 1503 C C . GLU A 1 198 ? -0.679 3.359 -8.884 1.00 37.53 198 GLU A C 1
ATOM 1505 O O . GLU A 1 198 ? -1.911 3.434 -8.899 1.00 37.53 198 GLU A O 1
ATOM 1510 N N . PRO A 1 199 ? 0.081 4.192 -9.653 1.00 37.59 199 PRO A N 1
ATOM 1511 C CA . PRO A 1 199 ? 1.379 3.859 -10.268 1.00 37.59 199 PRO A CA 1
ATOM 1512 C C . PRO A 1 199 ? 2.470 4.966 -10.261 1.00 37.59 199 PRO A C 1
ATOM 1514 O O . PRO A 1 199 ? 2.216 6.119 -10.619 1.00 37.59 199 PRO A O 1
ATOM 1517 N N . LYS A 1 200 ? 3.750 4.576 -10.110 1.00 27.80 200 LYS A N 1
ATOM 1518 C CA . LYS A 1 200 ? 4.850 5.136 -10.931 1.00 27.80 200 LYS A CA 1
ATOM 1519 C C . LYS A 1 200 ? 6.102 4.241 -10.941 1.00 27.80 200 LYS A C 1
ATOM 1521 O O . LYS A 1 200 ? 6.655 3.984 -9.880 1.00 27.80 200 LYS A O 1
ATOM 1526 N N . PRO A 1 201 ? 6.656 3.876 -12.116 1.00 39.81 201 PRO A N 1
ATOM 1527 C CA . PRO A 1 201 ? 7.899 3.122 -12.174 1.00 39.81 201 PRO A CA 1
ATOM 1528 C C . PRO A 1 201 ? 9.110 4.063 -12.168 1.00 39.81 201 PRO A C 1
ATOM 1530 O O . PRO A 1 201 ? 9.252 4.946 -13.031 1.00 39.81 201 PRO A O 1
ATOM 1533 N N . ARG A 1 202 ? 10.048 3.827 -11.246 1.00 33.78 202 ARG A N 1
ATOM 1534 C CA . ARG A 1 202 ? 11.416 4.347 -11.350 1.00 33.78 202 ARG A CA 1
ATOM 1535 C C . ARG A 1 202 ? 12.456 3.264 -11.054 1.00 33.78 202 ARG A C 1
ATOM 1537 O O . ARG A 1 202 ? 13.285 3.419 -10.180 1.00 33.78 202 ARG A O 1
ATOM 1544 N N . SER A 1 203 ? 12.451 2.253 -11.923 1.00 38.12 203 SER A N 1
ATOM 1545 C CA . SER A 1 203 ? 13.542 1.322 -12.248 1.00 38.12 203 SER A CA 1
ATOM 1546 C C . SER A 1 203 ? 14.834 1.430 -11.414 1.00 38.12 203 SER A C 1
ATOM 1548 O O . SER A 1 203 ? 15.652 2.322 -11.675 1.00 38.12 203 SER A O 1
ATOM 1550 N N . ARG A 1 204 ? 15.132 0.392 -10.624 1.00 36.34 204 ARG A N 1
ATOM 1551 C CA . ARG A 1 204 ? 16.467 -0.229 -10.601 1.00 36.34 204 ARG A CA 1
ATOM 1552 C C . ARG A 1 204 ? 16.410 -1.735 -10.311 1.00 36.34 204 ARG A C 1
ATOM 1554 O O . ARG A 1 204 ? 16.117 -2.165 -9.212 1.00 36.34 204 ARG A O 1
ATOM 1561 N N . THR A 1 205 ? 16.769 -2.499 -11.344 1.00 38.19 205 THR A N 1
ATOM 1562 C CA . THR A 1 205 ? 17.457 -3.805 -11.340 1.00 38.19 205 THR A CA 1
ATOM 1563 C C . THR A 1 205 ? 17.226 -4.759 -10.159 1.00 38.19 205 THR A C 1
ATOM 1565 O O . THR A 1 205 ? 17.855 -4.603 -9.114 1.00 38.19 205 THR A O 1
ATOM 1568 N N . SER A 1 206 ? 16.542 -5.878 -10.412 1.00 31.69 206 SER A N 1
ATOM 1569 C CA . SER A 1 206 ? 16.848 -7.144 -9.741 1.00 31.69 206 SER A CA 1
ATOM 1570 C C . SER A 1 206 ? 16.843 -8.308 -10.742 1.00 31.69 206 SER A C 1
ATOM 1572 O O . SER A 1 206 ? 16.038 -8.400 -11.666 1.00 31.69 206 SER A O 1
ATOM 1574 N N . THR A 1 207 ? 17.860 -9.151 -10.612 1.00 30.55 207 THR A N 1
ATOM 1575 C CA . THR A 1 207 ? 18.134 -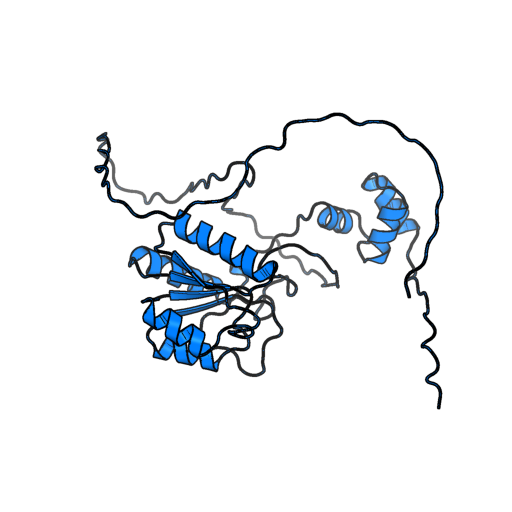10.351 -11.403 1.00 30.55 207 THR A CA 1
ATOM 1576 C C . THR A 1 207 ? 17.150 -11.467 -11.057 1.00 30.55 207 THR A C 1
ATOM 1578 O O . THR A 1 207 ? 17.058 -11.859 -9.897 1.00 30.55 207 THR A O 1
ATOM 1581 N N . SER A 1 208 ? 16.459 -12.023 -12.057 1.00 31.67 208 SER A N 1
ATOM 1582 C CA . SER A 1 208 ? 15.529 -13.143 -11.866 1.00 31.67 208 SER A CA 1
ATOM 1583 C C . SER A 1 208 ? 16.244 -14.497 -11.818 1.00 31.67 208 SER A C 1
ATOM 1585 O O . SER A 1 208 ? 16.977 -14.834 -12.751 1.00 31.67 208 SER A O 1
ATOM 1587 N N . SER A 1 209 ? 15.914 -15.335 -10.836 1.00 28.23 209 SER A N 1
ATOM 1588 C CA . SER A 1 209 ? 15.929 -16.794 -10.985 1.00 28.23 209 SER A CA 1
ATOM 1589 C C . SER A 1 209 ? 14.475 -17.275 -11.076 1.00 28.23 209 SER A C 1
ATOM 1591 O O . SER A 1 209 ? 13.642 -16.979 -10.225 1.00 28.23 209 SER A O 1
ATOM 1593 N N . ARG A 1 210 ? 14.128 -17.951 -12.179 1.00 30.88 210 ARG A N 1
ATOM 1594 C CA . ARG A 1 210 ? 12.771 -18.460 -12.435 1.00 30.88 210 ARG A CA 1
ATOM 1595 C C . ARG A 1 210 ? 12.632 -19.887 -11.909 1.00 30.88 210 ARG A C 1
ATOM 1597 O O . ARG A 1 210 ? 13.400 -20.755 -12.317 1.00 30.88 210 ARG A O 1
ATOM 1604 N N . SER A 1 211 ? 11.563 -20.165 -11.170 1.00 27.09 211 SER A N 1
ATOM 1605 C CA . SER A 1 211 ? 10.930 -21.486 -11.134 1.00 27.09 211 SER A CA 1
ATOM 1606 C C . SER A 1 211 ? 9.470 -21.341 -11.579 1.00 27.09 211 SER A C 1
ATOM 1608 O O . SER A 1 211 ? 8.767 -20.403 -11.212 1.00 27.09 211 SER A O 1
ATOM 1610 N N . ARG A 1 212 ? 9.046 -22.218 -12.495 1.00 29.67 212 ARG A N 1
ATOM 1611 C CA . ARG A 1 212 ? 7.697 -22.239 -13.077 1.00 29.67 212 ARG A CA 1
ATOM 1612 C C . ARG A 1 212 ? 6.811 -23.129 -12.216 1.00 29.67 212 ARG A C 1
ATOM 1614 O O . ARG A 1 212 ? 7.148 -24.297 -12.058 1.00 29.67 212 ARG A O 1
ATOM 1621 N N . LEU A 1 213 ? 5.654 -22.634 -11.786 1.00 28.45 213 LEU A N 1
ATOM 1622 C CA . LEU A 1 213 ? 4.512 -23.471 -11.408 1.00 28.45 213 LEU A CA 1
ATOM 1623 C C . LEU A 1 213 ? 3.220 -22.875 -11.987 1.00 28.45 213 LEU A C 1
ATOM 1625 O O . LEU A 1 213 ? 3.087 -21.662 -12.135 1.00 28.45 213 LEU A O 1
ATOM 1629 N N . SER A 1 214 ? 2.328 -23.764 -12.428 1.00 27.31 214 SER A N 1
ATOM 1630 C CA . SER A 1 214 ? 1.141 -23.468 -13.239 1.00 27.31 214 SER A CA 1
ATOM 1631 C C . SER A 1 214 ? -0.032 -22.902 -12.422 1.00 27.31 214 SER A C 1
ATOM 1633 O O . SER A 1 214 ? -0.131 -23.202 -11.234 1.00 27.31 214 SER A O 1
ATOM 1635 N N . PRO A 1 215 ? -0.969 -22.162 -13.046 1.00 35.12 215 PRO A N 1
ATOM 1636 C CA . PRO A 1 215 ? -1.948 -21.351 -12.332 1.00 35.12 215 PRO A CA 1
ATOM 1637 C C . PRO A 1 215 ? -3.261 -22.089 -12.023 1.00 35.12 215 PRO A C 1
ATOM 1639 O O . PRO A 1 215 ? -3.888 -22.671 -12.905 1.00 35.12 215 PRO A O 1
ATOM 1642 N N . THR A 1 216 ? -3.757 -21.916 -10.800 1.00 26.08 216 THR A N 1
ATOM 1643 C CA . THR A 1 216 ? -5.195 -21.891 -10.484 1.00 26.08 216 THR A CA 1
ATOM 1644 C C . THR A 1 216 ? -5.532 -20.474 -10.032 1.00 26.08 216 THR A C 1
ATOM 1646 O O . THR A 1 216 ? -5.273 -20.100 -8.894 1.00 26.08 216 THR A O 1
ATOM 1649 N N . SER A 1 217 ? -6.021 -19.645 -10.957 1.00 33.41 217 SER A N 1
ATOM 1650 C CA . SER A 1 217 ? -6.211 -18.202 -10.760 1.00 33.41 217 SER A CA 1
ATOM 1651 C C . SER A 1 217 ? -7.666 -17.826 -10.466 1.00 33.41 217 SER A C 1
ATOM 1653 O O . SER A 1 217 ? -8.556 -18.166 -11.251 1.00 33.41 217 SER A O 1
ATOM 1655 N N . PHE A 1 218 ? -7.882 -17.003 -9.435 1.00 25.67 218 PHE A N 1
ATOM 1656 C CA . PHE A 1 218 ? -8.975 -16.028 -9.414 1.00 25.67 218 PHE A CA 1
ATOM 1657 C C . PHE A 1 218 ? -8.705 -14.966 -10.490 1.00 25.67 218 PHE A C 1
ATOM 1659 O O . PHE A 1 218 ? -7.592 -14.456 -10.614 1.00 25.67 218 PHE A O 1
ATOM 1666 N N . ARG A 1 219 ? -9.712 -14.660 -11.312 1.00 27.67 219 ARG A N 1
ATOM 1667 C CA . ARG A 1 219 ? -9.595 -13.740 -12.451 1.00 27.67 219 ARG A CA 1
ATOM 1668 C C . ARG A 1 219 ? -10.399 -12.476 -12.154 1.00 27.67 219 ARG A C 1
ATOM 1670 O O . ARG A 1 219 ? -11.624 -12.526 -12.147 1.00 27.67 219 ARG A O 1
ATOM 1677 N N . CYS A 1 220 ? -9.719 -11.353 -11.933 1.00 30.47 220 CYS A N 1
ATOM 1678 C CA . CYS A 1 220 ? -10.333 -10.025 -11.972 1.00 30.47 220 CYS A CA 1
ATOM 1679 C C . CYS A 1 220 ? -10.275 -9.512 -13.418 1.00 30.47 220 CYS A C 1
ATOM 1681 O O . CYS A 1 220 ? -9.194 -9.371 -13.993 1.00 30.47 220 CYS A O 1
ATOM 1683 N N . GLU A 1 221 ? -11.432 -9.286 -14.039 1.00 28.91 221 GLU A N 1
ATOM 1684 C CA . GLU A 1 221 ? -11.527 -8.715 -15.382 1.00 28.91 221 GLU A CA 1
ATOM 1685 C C . GLU A 1 221 ? -11.933 -7.240 -15.252 1.00 28.91 221 GLU A C 1
ATOM 1687 O O . GLU A 1 221 ? -13.111 -6.892 -15.150 1.00 28.91 221 GLU A O 1
ATOM 1692 N N . ALA A 1 222 ? -10.922 -6.365 -15.232 1.00 33.72 222 ALA A N 1
ATOM 1693 C CA . ALA A 1 222 ? -10.999 -4.935 -14.908 1.00 33.72 222 ALA A CA 1
ATOM 1694 C C . ALA A 1 222 ? -11.895 -4.068 -15.828 1.00 33.72 222 ALA A C 1
ATOM 1696 O O . ALA A 1 222 ? -11.900 -2.848 -15.711 1.00 33.72 222 ALA A O 1
ATOM 1697 N N . ARG A 1 223 ? -12.674 -4.658 -16.744 1.00 29.97 223 ARG A N 1
ATOM 1698 C CA . ARG A 1 223 ? -13.591 -3.920 -17.632 1.00 29.97 223 ARG A CA 1
ATOM 1699 C C . ARG A 1 223 ? -15.058 -3.944 -17.218 1.00 29.97 223 ARG A C 1
ATOM 1701 O O . ARG A 1 223 ? -15.826 -3.172 -17.779 1.00 29.97 223 ARG A O 1
ATOM 1708 N N . THR A 1 224 ? -15.475 -4.794 -16.278 1.00 32.94 224 THR A N 1
ATOM 1709 C CA . THR A 1 224 ? -16.912 -4.913 -15.944 1.00 32.94 224 THR A CA 1
ATOM 1710 C C . THR A 1 224 ? -17.257 -4.785 -14.465 1.00 32.94 224 THR A C 1
ATOM 1712 O O . THR A 1 224 ? -18.444 -4.753 -14.148 1.00 32.94 224 THR A O 1
ATOM 1715 N N . GLY A 1 225 ? -16.269 -4.707 -13.565 1.00 30.55 225 GLY A N 1
ATOM 1716 C CA . GLY A 1 225 ? -16.523 -4.617 -12.121 1.00 30.55 225 GLY A CA 1
ATOM 1717 C C . GLY A 1 225 ? -17.317 -5.803 -11.555 1.00 30.55 225 GLY A C 1
ATOM 1718 O O . GLY A 1 225 ? -17.941 -5.676 -10.509 1.00 30.55 225 GLY A O 1
ATOM 1719 N N . ARG A 1 226 ? -17.348 -6.950 -12.251 1.00 25.09 226 ARG A N 1
ATOM 1720 C CA . ARG A 1 226 ? -18.003 -8.173 -11.774 1.00 25.09 226 ARG A CA 1
ATOM 1721 C C . ARG A 1 226 ? -16.946 -9.173 -11.327 1.00 25.09 226 ARG A C 1
ATOM 1723 O O . ARG A 1 226 ? -16.185 -9.682 -12.147 1.00 25.09 226 ARG A O 1
ATOM 1730 N N . TRP A 1 227 ? -16.944 -9.489 -10.038 1.00 34.91 227 TRP A N 1
ATOM 1731 C CA . TRP A 1 227 ? -16.195 -10.608 -9.482 1.00 34.91 227 TRP A CA 1
ATOM 1732 C C . TRP A 1 227 ? -16.961 -11.909 -9.748 1.00 34.91 227 TRP A C 1
ATOM 1734 O O . TRP A 1 227 ? -18.101 -12.068 -9.315 1.00 34.91 227 TRP A O 1
ATOM 1744 N N . PHE A 1 228 ? -16.356 -12.850 -10.474 1.00 31.36 228 PHE A N 1
ATOM 1745 C CA . PHE A 1 228 ? -16.889 -14.207 -10.603 1.00 31.36 228 PHE A CA 1
ATOM 1746 C C . PHE A 1 228 ? -16.174 -15.131 -9.616 1.00 31.36 228 PHE A C 1
ATOM 1748 O O . PHE A 1 228 ? -15.082 -15.620 -9.895 1.00 31.36 228 PHE A O 1
ATOM 1755 N N . ALA A 1 229 ? -16.818 -15.438 -8.490 1.00 30.98 229 ALA A N 1
ATOM 1756 C CA . ALA A 1 229 ? -16.466 -16.610 -7.699 1.00 30.98 229 ALA A CA 1
ATOM 1757 C C . ALA A 1 229 ? -17.001 -17.863 -8.417 1.00 30.98 229 ALA A C 1
ATOM 1759 O O . ALA A 1 229 ? -18.160 -18.250 -8.265 1.00 30.98 229 ALA A O 1
ATOM 1760 N N . ARG A 1 230 ? -16.175 -18.509 -9.246 1.00 30.81 230 ARG A N 1
ATOM 1761 C CA . ARG A 1 230 ? -16.401 -19.909 -9.634 1.00 30.81 230 ARG A CA 1
ATOM 1762 C C . ARG A 1 230 ? -15.495 -20.774 -8.771 1.00 30.81 230 ARG A C 1
ATOM 1764 O O . ARG A 1 230 ? -14.289 -20.735 -8.965 1.00 30.81 230 ARG A O 1
ATOM 1771 N N . GLY A 1 231 ? -16.072 -21.582 -7.878 1.00 34.75 231 GLY A N 1
ATOM 1772 C CA . GLY A 1 231 ? -15.339 -22.733 -7.338 1.00 34.75 231 GLY A CA 1
ATOM 1773 C C . GLY A 1 231 ? -15.518 -23.115 -5.874 1.00 34.75 231 GLY A C 1
ATOM 1774 O O . GLY A 1 231 ? -14.878 -24.073 -5.472 1.00 34.75 231 GLY A O 1
ATOM 1775 N N . LEU A 1 232 ? -16.381 -22.470 -5.084 1.00 32.25 232 LEU A N 1
ATOM 1776 C CA . LEU A 1 232 ? -16.685 -22.948 -3.727 1.00 32.25 232 LEU A CA 1
ATOM 1777 C C . LEU A 1 232 ? -18.118 -23.483 -3.668 1.00 32.25 232 LEU A C 1
ATOM 1779 O O . LEU A 1 232 ? -19.051 -22.814 -3.235 1.00 32.25 232 LEU A O 1
ATOM 1783 N N . ARG A 1 233 ? -18.302 -24.711 -4.162 1.00 27.56 233 ARG A N 1
ATOM 1784 C CA . ARG A 1 233 ? -19.400 -25.575 -3.717 1.00 27.56 233 ARG A CA 1
ATOM 1785 C C . ARG A 1 233 ? -18.774 -26.779 -3.035 1.00 27.56 233 ARG A C 1
ATOM 1787 O O . ARG A 1 233 ? -18.140 -27.593 -3.701 1.00 27.56 233 ARG A O 1
ATOM 1794 N N . SER A 1 234 ? -18.988 -26.897 -1.732 1.00 28.50 234 SER A N 1
ATOM 1795 C CA . SER A 1 234 ? -18.848 -28.172 -1.037 1.00 28.50 234 SER A CA 1
ATOM 1796 C C . SER A 1 234 ? -19.847 -29.175 -1.636 1.00 28.50 234 SER A C 1
ATOM 1798 O O . SER A 1 234 ? -20.979 -28.789 -1.956 1.00 28.50 234 SER A O 1
ATOM 1800 N N . PRO A 1 235 ? -19.473 -30.449 -1.829 1.00 29.05 235 PRO A N 1
ATOM 1801 C CA . PRO A 1 235 ? -20.401 -31.457 -2.309 1.00 29.05 235 PRO A CA 1
ATOM 1802 C C . PRO A 1 235 ? -21.347 -31.841 -1.167 1.00 29.05 235 PRO A C 1
ATOM 1804 O O . PRO A 1 235 ? -20.925 -32.446 -0.189 1.00 29.05 235 PRO A O 1
ATOM 1807 N N . GLY A 1 236 ? -22.630 -31.502 -1.301 1.00 30.44 236 GLY A N 1
ATOM 1808 C CA . GLY A 1 236 ? -23.686 -32.081 -0.466 1.00 30.44 236 GLY A CA 1
ATOM 1809 C C . GLY A 1 236 ? -24.684 -31.077 0.094 1.00 30.44 236 GLY A C 1
ATOM 1810 O O . GLY A 1 236 ? -24.556 -30.654 1.232 1.00 30.44 236 GLY A O 1
ATOM 1811 N N . ALA A 1 237 ? -25.700 -30.741 -0.700 1.00 29.45 237 ALA A N 1
ATOM 1812 C CA . ALA A 1 237 ? -27.082 -30.551 -0.249 1.00 29.45 237 ALA A CA 1
ATOM 1813 C C . ALA A 1 237 ? -27.935 -30.250 -1.487 1.00 29.45 237 ALA A C 1
ATOM 1815 O O . ALA A 1 237 ? -27.877 -29.169 -2.075 1.00 29.45 237 ALA A O 1
ATOM 1816 N N . ALA A 1 238 ? -28.682 -31.255 -1.931 1.00 29.77 238 ALA A N 1
ATOM 1817 C CA . ALA A 1 238 ? -29.718 -31.094 -2.931 1.00 29.77 238 ALA A CA 1
ATOM 1818 C C . ALA A 1 238 ? -30.953 -30.449 -2.285 1.00 29.77 238 ALA A C 1
ATOM 1820 O O . ALA A 1 238 ? -31.360 -30.859 -1.203 1.00 29.77 238 ALA A O 1
ATOM 1821 N N . GLY A 1 239 ? -31.593 -29.525 -3.002 1.00 28.69 239 GLY A N 1
ATOM 1822 C CA . GLY A 1 239 ? -33.023 -29.270 -2.835 1.00 28.69 239 GLY A CA 1
ATOM 1823 C C . GLY A 1 239 ? -33.433 -27.841 -2.475 1.00 28.69 239 GLY A C 1
ATOM 1824 O O . GLY A 1 239 ? -32.984 -27.272 -1.492 1.00 28.69 239 GLY A O 1
ATOM 1825 N N . ALA A 1 240 ? -34.399 -27.365 -3.265 1.00 30.23 240 ALA A N 1
ATOM 1826 C CA . ALA A 1 240 ? -35.376 -26.307 -3.000 1.00 30.23 240 ALA A CA 1
ATOM 1827 C C . ALA A 1 240 ? -35.045 -24.887 -3.501 1.00 30.23 240 ALA A C 1
ATOM 1829 O O . ALA A 1 240 ? -34.388 -24.072 -2.863 1.00 30.23 240 ALA A O 1
ATOM 1830 N N . ARG A 1 241 ? -35.619 -24.584 -4.675 1.00 33.00 241 ARG A N 1
ATOM 1831 C CA . ARG A 1 241 ? -35.949 -23.229 -5.127 1.00 33.00 241 ARG A CA 1
ATOM 1832 C C . ARG A 1 241 ? -37.101 -22.691 -4.275 1.00 33.00 241 ARG A C 1
ATOM 1834 O O . ARG A 1 241 ? -38.134 -23.349 -4.197 1.00 33.00 241 ARG A O 1
ATOM 1841 N N . ALA A 1 242 ? -36.971 -21.471 -3.766 1.00 30.73 242 ALA A N 1
ATOM 1842 C CA . ALA A 1 242 ? -38.109 -20.637 -3.394 1.00 30.73 242 ALA A CA 1
ATOM 1843 C C . ALA A 1 242 ? -37.771 -19.167 -3.670 1.00 30.73 242 ALA A C 1
ATOM 1845 O O . ALA A 1 242 ? -36.836 -18.600 -3.111 1.00 30.73 242 ALA A O 1
ATOM 1846 N N . SER A 1 243 ? -38.521 -18.583 -4.596 1.00 32.47 243 SER A N 1
ATOM 1847 C CA . SER A 1 243 ? -38.553 -17.162 -4.925 1.00 32.47 243 SER A CA 1
ATOM 1848 C C . SER A 1 243 ? -39.417 -16.438 -3.888 1.00 32.47 243 SER A C 1
ATOM 1850 O O . SER A 1 243 ? -40.547 -16.861 -3.659 1.00 32.47 243 SER A O 1
ATOM 1852 N N . ALA A 1 244 ? -38.948 -15.323 -3.326 1.00 30.92 244 ALA A N 1
ATOM 1853 C CA . ALA A 1 244 ? -39.802 -14.370 -2.615 1.00 30.92 244 ALA A CA 1
ATOM 1854 C C . ALA A 1 244 ? -39.291 -12.927 -2.832 1.00 30.92 244 ALA A C 1
ATOM 1856 O O . ALA A 1 244 ? -38.077 -12.715 -2.842 1.00 30.92 244 ALA A O 1
ATOM 1857 N N . PRO A 1 245 ? -40.182 -11.943 -3.061 1.00 29.91 245 PRO A N 1
ATOM 1858 C CA . PRO A 1 245 ? -39.804 -10.575 -3.408 1.00 29.91 245 PRO A CA 1
ATOM 1859 C C . PRO A 1 245 ? -39.440 -9.753 -2.163 1.00 29.91 245 PRO A C 1
ATOM 1861 O O . PRO A 1 245 ? -40.132 -9.797 -1.149 1.00 29.91 245 PRO A O 1
ATOM 1864 N N . CYS A 1 246 ? -38.371 -8.959 -2.259 1.00 27.20 246 CYS A N 1
ATOM 1865 C CA . CYS A 1 246 ? -37.962 -8.035 -1.204 1.00 27.20 246 CYS A CA 1
ATOM 1866 C C . CYS A 1 246 ? -38.882 -6.800 -1.183 1.00 27.20 246 CYS A C 1
ATOM 1868 O O . CYS A 1 246 ? -39.019 -6.089 -2.183 1.00 27.20 246 CYS A O 1
ATOM 1870 N N . ALA A 1 247 ? -39.526 -6.566 -0.039 1.00 31.36 247 ALA A N 1
ATOM 1871 C CA . ALA A 1 247 ? -40.357 -5.403 0.240 1.00 31.36 247 ALA A CA 1
ATOM 1872 C C . ALA A 1 247 ? -39.493 -4.152 0.501 1.00 31.36 247 ALA A C 1
ATOM 1874 O O . ALA A 1 247 ? -38.459 -4.218 1.161 1.00 31.36 247 ALA A O 1
ATOM 1875 N N . ARG A 1 248 ? -39.930 -2.993 -0.011 1.00 31.81 248 ARG A N 1
ATOM 1876 C CA . ARG A 1 248 ? -39.300 -1.681 0.243 1.00 31.81 248 ARG A CA 1
ATOM 1877 C C . ARG A 1 248 ? -39.503 -1.261 1.708 1.00 31.81 248 ARG A C 1
ATOM 1879 O O . ARG A 1 248 ? -40.642 -1.334 2.169 1.00 31.81 248 ARG A O 1
ATOM 1886 N N . PRO A 1 249 ? -38.489 -0.714 2.401 1.00 33.12 249 PRO A N 1
ATOM 1887 C CA . PRO A 1 249 ? -38.710 -0.012 3.661 1.00 33.12 249 PRO A CA 1
ATOM 1888 C C . PRO A 1 249 ? -39.248 1.421 3.429 1.00 33.12 249 PRO A C 1
ATOM 1890 O O . PRO A 1 249 ? -39.097 1.973 2.330 1.00 33.12 249 PRO A O 1
ATOM 1893 N N . PRO A 1 250 ? -39.921 2.019 4.433 1.00 3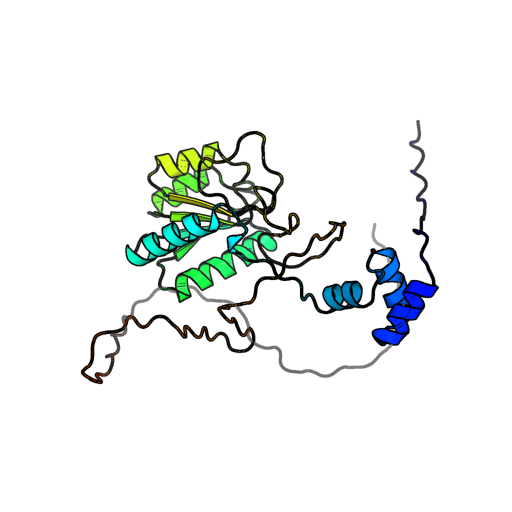2.28 250 PRO A N 1
ATOM 1894 C CA . PRO A 1 250 ? -40.692 3.249 4.280 1.00 32.28 250 PRO A CA 1
ATOM 1895 C C . PRO A 1 250 ? -39.821 4.511 4.243 1.00 32.28 250 PRO A C 1
ATOM 1897 O O . PRO A 1 250 ? -38.714 4.566 4.773 1.00 32.28 250 PRO A O 1
ATOM 1900 N N . ARG A 1 251 ? -40.369 5.554 3.612 1.00 29.98 251 ARG A N 1
ATOM 1901 C CA . ARG A 1 251 ? -39.824 6.916 3.609 1.00 29.98 251 ARG A CA 1
ATOM 1902 C C . ARG A 1 251 ? -40.009 7.543 4.990 1.00 29.98 251 ARG A C 1
ATOM 1904 O O . ARG A 1 251 ? -41.142 7.633 5.454 1.00 29.98 251 ARG A O 1
ATOM 1911 N N . CYS A 1 252 ? -38.936 8.073 5.568 1.00 26.86 252 CYS A N 1
ATOM 1912 C CA . CYS A 1 252 ? -39.012 9.007 6.689 1.00 26.86 252 CYS A CA 1
ATOM 1913 C C . CYS A 1 252 ? -38.694 10.422 6.191 1.00 26.86 252 CYS A C 1
ATOM 1915 O O . CYS A 1 252 ? -37.625 10.682 5.640 1.00 26.86 252 CYS A O 1
ATOM 1917 N N . HIS A 1 253 ? -39.663 11.321 6.359 1.00 26.81 253 HIS A N 1
ATOM 1918 C CA . HIS A 1 253 ? -39.533 12.763 6.189 1.00 26.81 253 HIS A CA 1
ATOM 1919 C C . HIS A 1 253 ? -39.184 13.414 7.531 1.00 26.81 253 HIS A C 1
ATOM 1921 O O . HIS A 1 253 ? -39.964 13.302 8.467 1.00 26.81 253 HIS A O 1
ATOM 1927 N N . SER A 1 254 ? -38.071 14.148 7.568 1.00 31.56 254 SER A N 1
ATOM 1928 C CA . SER A 1 254 ? -37.811 15.367 8.364 1.00 31.56 254 SER A CA 1
ATOM 1929 C C . SER A 1 254 ? -36.343 15.724 8.092 1.00 31.56 254 SER A C 1
ATOM 1931 O O . SER A 1 254 ? -35.466 14.921 8.377 1.00 31.56 254 SER A O 1
ATOM 1933 N N . GLY A 1 255 ? -35.989 16.788 7.376 1.00 26.48 255 GLY A N 1
ATOM 1934 C CA . GLY A 1 255 ? -36.257 18.177 7.734 1.00 26.48 255 GLY A CA 1
ATOM 1935 C C . GLY A 1 255 ? -34.979 18.755 8.353 1.00 26.48 255 GLY A C 1
ATOM 1936 O O . GLY A 1 255 ? -34.771 18.618 9.549 1.00 26.48 255 GLY A O 1
ATOM 1937 N N . GLY A 1 256 ? -34.105 19.351 7.536 1.00 25.66 256 GLY A N 1
ATOM 1938 C CA . GLY A 1 256 ? -32.847 19.947 8.000 1.00 25.66 256 GLY A CA 1
ATOM 1939 C C . GLY A 1 256 ? -31.961 20.393 6.841 1.00 25.66 256 GLY A C 1
ATOM 1940 O O . GLY A 1 256 ? -31.325 19.582 6.184 1.00 25.66 256 GLY A O 1
ATOM 1941 N N . SER A 1 257 ? -31.997 21.688 6.551 1.00 29.48 257 SER A N 1
ATOM 1942 C CA . SER A 1 257 ? -31.368 22.369 5.419 1.00 29.48 257 SER A CA 1
ATOM 1943 C C . SER A 1 257 ? -29.844 22.474 5.549 1.00 29.48 257 SER A C 1
ATOM 1945 O O . SER A 1 257 ? -29.382 23.068 6.516 1.00 29.48 257 SER A O 1
ATOM 1947 N N . THR A 1 258 ? -29.107 22.119 4.493 1.00 28.34 258 THR A N 1
ATOM 1948 C CA . THR A 1 258 ? -27.949 22.895 4.005 1.00 28.34 258 THR A CA 1
ATOM 1949 C C . THR A 1 258 ? -27.755 22.646 2.505 1.00 28.34 258 THR A C 1
ATOM 1951 O O . THR A 1 258 ? -27.715 21.516 2.027 1.00 28.34 258 THR A O 1
ATOM 1954 N N . ARG A 1 259 ? -27.713 23.740 1.736 1.00 25.03 259 ARG A N 1
ATOM 1955 C CA . ARG A 1 259 ? -27.566 23.765 0.275 1.00 25.03 259 ARG A CA 1
ATOM 1956 C C . ARG A 1 259 ? -26.207 23.213 -0.156 1.00 25.03 259 ARG A C 1
ATOM 1958 O O . ARG A 1 259 ? -25.177 23.756 0.229 1.00 25.03 259 ARG A O 1
ATOM 1965 N N . ALA A 1 260 ? -26.224 22.233 -1.054 1.00 26.77 260 ALA A N 1
ATOM 1966 C CA . ALA A 1 260 ? -25.099 21.936 -1.929 1.00 26.77 260 ALA A CA 1
ATOM 1967 C C . ALA A 1 260 ? -24.994 23.023 -3.015 1.00 26.77 260 ALA A C 1
ATOM 1969 O O . ALA A 1 260 ? -25.978 23.325 -3.692 1.00 26.77 260 ALA A O 1
ATOM 1970 N N . ILE A 1 261 ? -23.804 23.601 -3.182 1.00 26.97 261 ILE A N 1
ATOM 1971 C CA . ILE A 1 261 ? -23.442 24.432 -4.333 1.00 26.97 261 ILE A CA 1
ATOM 1972 C C . ILE A 1 261 ? -22.450 23.622 -5.169 1.00 26.97 261 ILE A C 1
ATOM 1974 O O . ILE A 1 261 ? -21.277 23.548 -4.830 1.00 26.97 261 ILE A O 1
ATOM 1978 N N . TRP A 1 262 ? -22.928 23.031 -6.262 1.00 25.84 262 TRP A N 1
ATOM 1979 C CA . TRP A 1 262 ? -22.114 22.655 -7.421 1.00 25.84 262 TRP A CA 1
ATOM 1980 C C . TRP A 1 262 ? -22.955 22.934 -8.671 1.00 25.84 262 TRP A C 1
ATOM 1982 O O . TRP A 1 262 ? -23.964 22.255 -8.876 1.00 25.84 262 TRP A O 1
ATOM 1992 N N . PRO A 1 263 ? -22.622 23.944 -9.495 1.00 28.27 263 PRO A N 1
ATOM 1993 C CA . PRO A 1 263 ? -23.327 24.161 -10.746 1.00 28.27 263 PRO A CA 1
ATOM 1994 C C . PRO A 1 263 ? -22.896 23.110 -11.775 1.00 28.27 263 PRO A C 1
ATOM 1996 O O . PRO A 1 263 ? -21.746 23.037 -12.205 1.00 28.27 263 PRO A O 1
ATOM 1999 N N . SER A 1 264 ? -23.868 22.300 -12.176 1.00 27.92 264 SER A N 1
ATOM 2000 C CA . SER A 1 264 ? -23.864 21.494 -13.389 1.00 27.92 264 SER A CA 1
ATOM 2001 C C . SER A 1 264 ? -23.876 22.393 -14.628 1.00 27.92 264 SER A C 1
ATOM 2003 O O . SER A 1 264 ? -24.777 23.220 -14.764 1.00 27.92 264 SER A O 1
ATOM 2005 N N . GLY A 1 265 ? -22.954 22.181 -15.568 1.00 28.62 265 GLY A N 1
ATOM 2006 C CA . GLY A 1 265 ? -23.104 22.721 -16.920 1.00 28.62 265 GLY A CA 1
ATOM 2007 C C . GLY A 1 265 ? -21.794 23.001 -17.638 1.00 28.62 265 GLY A C 1
ATOM 2008 O O . GLY A 1 265 ? -21.348 24.138 -17.673 1.00 28.62 265 GLY A O 1
ATOM 2009 N N . TRP A 1 266 ? -21.227 21.989 -18.294 1.00 29.64 266 TRP A N 1
ATOM 2010 C CA . TRP A 1 266 ? -20.312 22.216 -19.415 1.00 29.64 266 TRP A CA 1
ATOM 2011 C C . TRP A 1 266 ? -20.949 21.638 -20.674 1.00 29.64 266 TRP A C 1
ATOM 2013 O O . TRP A 1 266 ? -20.749 20.485 -21.050 1.00 29.64 266 TRP A O 1
ATOM 2023 N N . GLY A 1 267 ? -21.805 22.462 -21.279 1.00 27.86 267 GLY A N 1
ATOM 2024 C CA . GLY A 1 267 ? -22.238 22.311 -22.660 1.00 27.86 267 GLY A CA 1
ATOM 2025 C C . GLY A 1 267 ? -21.128 22.762 -23.609 1.00 27.86 267 GLY A C 1
ATOM 2026 O O . GLY A 1 267 ? -20.338 23.649 -23.290 1.00 27.86 267 GLY A O 1
ATOM 2027 N N . ARG A 1 268 ? -21.071 22.122 -24.780 1.00 33.72 268 ARG A N 1
ATOM 2028 C CA . ARG A 1 268 ? -20.170 22.461 -25.889 1.00 33.72 268 ARG A CA 1
ATOM 2029 C C . ARG A 1 268 ? -20.310 23.937 -26.261 1.00 33.72 268 ARG A C 1
ATOM 2031 O O . ARG A 1 268 ? -21.421 24.384 -26.531 1.00 33.72 268 ARG A O 1
ATOM 2038 N N . ALA A 1 269 ? -19.187 24.631 -26.406 1.00 31.03 269 ALA A N 1
ATOM 2039 C CA . ALA A 1 269 ? -19.117 25.845 -27.202 1.00 31.03 269 ALA A CA 1
ATOM 2040 C C . ALA A 1 269 ? -17.787 25.909 -27.964 1.00 31.03 269 ALA A C 1
ATOM 2042 O O . ALA A 1 269 ? -16.707 25.658 -27.437 1.00 31.03 269 ALA A O 1
ATOM 2043 N N . SER A 1 270 ? -17.961 26.189 -29.244 1.00 32.38 270 SER A N 1
ATOM 2044 C CA . SER A 1 270 ? -17.046 26.387 -30.359 1.00 32.38 270 SER A CA 1
ATOM 2045 C C . SER A 1 270 ? -15.912 27.396 -30.133 1.00 32.38 270 SER 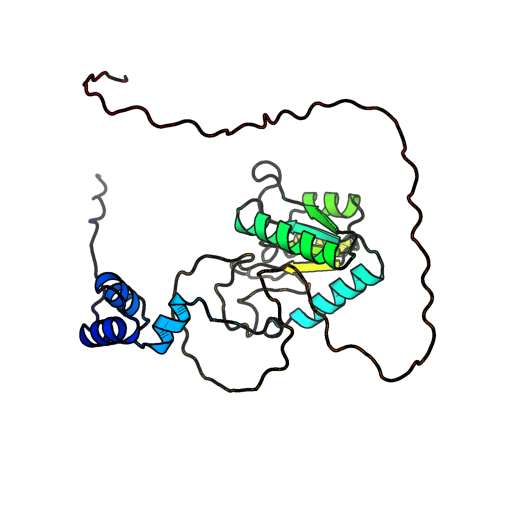A C 1
ATOM 2047 O O . SER A 1 270 ? -16.078 28.418 -29.476 1.00 32.38 270 SER A O 1
ATOM 2049 N N . THR A 1 271 ? -14.784 27.122 -30.789 1.00 37.34 271 THR A N 1
ATOM 2050 C CA . THR A 1 271 ? -13.623 28.001 -31.003 1.00 37.34 271 THR A CA 1
ATOM 2051 C C . THR A 1 271 ? -13.970 29.325 -31.697 1.00 37.34 271 THR A C 1
ATOM 2053 O O . THR A 1 271 ? -14.658 29.291 -32.721 1.00 37.34 271 THR A O 1
ATOM 2056 N N . PRO A 1 272 ? -13.382 30.454 -31.261 1.00 33.16 272 PRO A N 1
ATOM 2057 C CA . PRO A 1 272 ? -13.175 31.639 -32.091 1.00 33.16 272 PRO A CA 1
ATOM 2058 C C . PRO A 1 272 ? -11.673 31.919 -32.359 1.00 33.16 272 PRO A C 1
ATOM 2060 O O . PRO A 1 272 ? -10.808 31.299 -31.737 1.00 33.16 272 PRO A O 1
ATOM 2063 N N . PRO A 1 273 ? -11.348 32.790 -33.337 1.00 36.25 273 PRO A N 1
ATOM 2064 C CA . PRO A 1 273 ? -10.092 32.741 -34.082 1.00 36.25 273 PRO A CA 1
ATOM 2065 C C . PRO A 1 273 ? -8.956 33.600 -33.506 1.00 36.25 273 PRO A C 1
ATOM 2067 O O . PRO A 1 273 ? -9.144 34.473 -32.663 1.00 36.25 273 PRO A O 1
ATOM 2070 N N . VAL A 1 274 ? -7.763 33.333 -34.043 1.00 39.19 274 VAL A N 1
ATOM 2071 C CA . VAL A 1 274 ? -6.488 34.031 -33.831 1.00 39.19 274 VAL A CA 1
ATOM 2072 C C . VAL A 1 274 ? -6.576 35.504 -34.248 1.00 39.19 274 VAL A C 1
ATOM 2074 O O . VAL A 1 274 ? -7.026 35.812 -35.350 1.00 39.19 274 VAL A O 1
ATOM 2077 N N . GLY A 1 275 ? -6.064 36.398 -33.398 1.00 28.31 275 GLY A N 1
ATOM 2078 C CA . GLY A 1 275 ? -5.870 37.816 -33.697 1.00 28.31 275 GLY A CA 1
ATOM 2079 C C . GLY A 1 275 ? -4.760 38.423 -32.835 1.00 28.31 275 GLY A C 1
ATOM 2080 O O . GLY A 1 275 ? -4.794 38.354 -31.612 1.00 28.31 275 GLY A O 1
ATOM 2081 N N . SER A 1 276 ? -3.758 38.984 -33.505 1.00 33.34 276 SER A N 1
ATOM 2082 C CA . SER A 1 276 ? -2.561 39.659 -32.995 1.00 33.34 276 SER A CA 1
ATOM 2083 C C . SER A 1 276 ? -2.843 40.947 -32.209 1.00 33.34 276 SER A C 1
ATOM 2085 O O . SER A 1 276 ? -3.647 41.753 -32.667 1.00 33.34 276 SER A O 1
ATOM 2087 N N . THR A 1 277 ? -2.105 41.215 -31.121 1.00 33.41 277 THR A N 1
ATOM 2088 C CA . THR A 1 277 ? -1.208 42.391 -30.943 1.00 33.41 277 THR A CA 1
ATOM 2089 C C . THR A 1 277 ? -0.712 42.542 -29.493 1.00 33.41 277 THR A C 1
ATOM 2091 O O . THR A 1 277 ? -1.470 42.636 -28.538 1.00 33.41 277 THR A O 1
ATOM 2094 N N . GLU A 1 278 ? 0.612 42.552 -29.383 1.00 33.12 278 GLU A N 1
ATOM 2095 C CA . GLU A 1 278 ? 1.504 43.285 -28.475 1.00 33.12 278 GLU A CA 1
ATOM 2096 C C . GLU A 1 278 ? 0.894 44.306 -27.476 1.00 33.12 278 GLU A C 1
ATOM 2098 O O . GLU A 1 278 ? 0.305 45.313 -27.880 1.00 33.12 278 GLU A O 1
ATOM 2103 N N . ARG A 1 279 ? 1.179 44.134 -26.170 1.00 32.00 279 ARG A N 1
ATOM 2104 C CA . ARG A 1 279 ? 1.697 45.221 -25.310 1.00 32.00 279 ARG A CA 1
ATOM 2105 C C . ARG A 1 279 ? 2.207 44.755 -23.937 1.00 32.00 279 ARG A C 1
ATOM 2107 O O . ARG A 1 279 ? 1.512 44.122 -23.152 1.00 32.00 279 ARG A O 1
ATOM 2114 N N . THR A 1 280 ? 3.441 45.158 -23.672 1.00 33.50 280 THR A N 1
ATOM 2115 C CA . THR A 1 280 ? 4.207 45.190 -22.421 1.00 33.50 280 THR A CA 1
ATOM 2116 C C . THR A 1 280 ? 3.609 46.138 -21.366 1.00 33.50 280 THR A C 1
ATOM 2118 O O . THR A 1 280 ? 3.166 47.229 -21.722 1.00 33.50 280 THR A O 1
ATOM 2121 N N . ARG A 1 281 ? 3.692 45.765 -20.072 1.00 31.56 281 ARG A N 1
ATOM 2122 C CA . ARG A 1 281 ? 4.019 46.619 -18.893 1.00 31.56 281 ARG A CA 1
ATOM 2123 C C . ARG A 1 281 ? 4.117 45.748 -17.620 1.00 31.56 281 ARG A C 1
ATOM 2125 O O . ARG A 1 281 ? 3.214 44.971 -17.353 1.00 31.56 281 ARG A O 1
ATOM 2132 N N . VAL A 1 282 ? 5.310 45.636 -17.024 1.00 29.17 282 VAL A N 1
ATOM 2133 C CA . VAL A 1 282 ? 5.795 46.334 -15.805 1.00 29.17 282 VAL A CA 1
ATOM 2134 C C . VAL A 1 282 ? 5.052 45.916 -14.526 1.00 29.17 282 VAL A C 1
ATOM 2136 O O . VAL A 1 282 ? 3.906 46.301 -14.332 1.00 29.17 282 VAL A O 1
ATOM 2139 N N . TRP A 1 283 ? 5.761 45.205 -13.643 1.00 34.38 283 TRP A N 1
ATOM 2140 C CA . TRP A 1 283 ? 5.481 45.127 -12.208 1.00 34.38 283 TRP A CA 1
ATOM 2141 C C . TRP A 1 283 ? 6.754 45.520 -11.453 1.00 34.38 283 TRP A C 1
ATOM 2143 O O . TRP A 1 283 ? 7.805 44.901 -11.632 1.00 34.38 283 TRP A O 1
ATOM 2153 N N . SER A 1 284 ? 6.633 46.601 -10.689 1.00 43.06 284 SER A N 1
ATOM 2154 C CA . SER A 1 284 ? 7.383 46.907 -9.467 1.00 43.06 284 SER A CA 1
ATOM 2155 C C . SER A 1 284 ? 6.719 46.222 -8.282 1.00 43.06 284 SER A C 1
ATOM 2157 O O . SER A 1 284 ? 5.466 46.186 -8.309 1.00 43.06 284 SER A O 1
#

Solvent-accessible surface area (backbone atoms only — not comparable to full-atom values): 18248 Å² total; per-residue (Å²): 136,82,80,77,75,80,80,85,79,87,84,77,80,85,70,61,67,69,45,21,54,49,35,20,68,78,68,73,38,58,66,73,57,22,48,50,37,36,64,72,66,34,61,46,63,66,55,40,46,38,60,76,66,63,64,78,81,77,66,72,75,42,34,80,33,39,66,61,52,51,51,53,51,52,51,34,42,75,69,65,39,35,30,32,35,38,20,28,75,52,77,44,11,46,49,29,33,56,52,50,46,49,53,42,42,76,72,64,32,52,61,52,74,46,64,54,48,69,87,82,63,44,81,65,62,37,66,67,54,39,52,54,42,47,74,70,57,40,34,36,40,35,28,26,50,25,39,49,72,27,31,68,37,50,50,50,32,44,74,68,67,23,50,57,36,34,27,26,53,71,85,72,48,100,56,67,41,95,53,53,51,49,36,32,76,54,74,73,29,92,51,60,81,48,57,63,38,86,88,82,92,80,86,79,89,82,87,84,84,88,81,91,80,86,87,87,74,89,65,85,55,93,87,69,87,57,82,69,89,82,81,91,73,80,93,83,82,88,84,81,91,80,90,79,86,87,78,82,81,83,90,84,89,81,90,82,90,77,86,83,88,77,90,85,80,88,73,93,80,82,88,82,83,92,80,91,80,92,83,90,81,90,84,133